Protein AF-A0A518UAQ5-F1 (afdb_monomer_lite)

Foldseek 3Di:
DDDDDDDDDDDDDDDDDDDDDDDDDDDDDDDDDDDDDDPPFPDFDDALDQPPLCPLLVDDPPPPPPDDDPDPPDDDPLNLLLLLLSLLSLLLSLLDQQDLVRLVCLLVLSSLVSNCVSLCSNPVVVVVVFPSNLSSDSDDDSCSSNVLSCQAEPDQDVLGGLQHQFLCSVVVVCSVVLLVVLQVLQVVSSYHQPDPPPCSRSRGNSNLSSVSSVLSVQLSVCVVVVHDSVVSLVSSLVSLVPRPQVCLVVSLVSCVVVVGRSNSNSSSVCSNVSSVCSNVPDPPD

Sequence (285 aa):
MHGEGRRRHRARRGDHLPRLGGVPVQGLARPAGAGGSALEGPAPGRRLQPPALPDVLRRPQPRAARRAGRGGESMNAQARSHLRCHAYGLLAALIDYPDDAFPPLVADGRAMRQCRQVLGALHPALEACVAWPDLADAGDGADALAVEYTRLFDVAGSGGPLCPLHGGGYRPDSRMQLLRELVRFYNHFGLTTEAAPARELPDHLATQLEFLHYLSRLESDCLAHDTDADDCRRARRDFLERHLAPWLPQLARRLAQHQALPFYRTLGELLARFIRLETEAPALS

Structure (mmCIF, N/CA/C/O backbone):
data_AF-A0A518UAQ5-F1
#
_entry.id   AF-A0A518UAQ5-F1
#
loop_
_atom_site.group_PDB
_atom_site.id
_atom_site.type_symbol
_atom_site.label_atom_id
_atom_site.label_alt_id
_atom_site.label_comp_id
_atom_site.label_asym_id
_atom_site.label_entity_id
_atom_site.label_seq_id
_atom_site.pdbx_PDB_ins_code
_atom_site.Cartn_x
_atom_site.Cartn_y
_atom_site.Cartn_z
_atom_site.occupancy
_atom_site.B_iso_or_equiv
_atom_site.auth_seq_id
_atom_site.auth_comp_id
_atom_site.auth_asym_id
_atom_site.auth_atom_id
_atom_site.pdbx_PDB_model_num
ATOM 1 N N . MET A 1 1 ? -26.278 63.201 29.833 1.00 36.59 1 MET A N 1
ATOM 2 C CA . MET A 1 1 ? -25.681 63.740 28.588 1.00 36.59 1 MET A CA 1
ATOM 3 C C . MET A 1 1 ? -24.519 62.829 28.209 1.00 36.59 1 MET A C 1
ATOM 5 O O . MET A 1 1 ? -23.638 62.670 29.035 1.00 36.59 1 MET A O 1
ATOM 9 N N . HIS A 1 2 ? -24.697 61.948 27.214 1.00 32.97 2 HIS A N 1
ATOM 10 C CA . HIS A 1 2 ? -24.056 62.039 25.879 1.00 32.97 2 HIS A CA 1
ATOM 11 C C . HIS A 1 2 ? -22.514 62.167 25.957 1.00 32.97 2 HIS A C 1
ATOM 13 O O . HIS A 1 2 ? -22.031 63.111 26.560 1.00 32.97 2 HIS A O 1
ATOM 19 N N . GLY A 1 3 ? -21.678 61.309 25.368 1.00 32.41 3 GLY A N 1
ATOM 20 C CA . GLY A 1 3 ? -21.915 60.266 24.377 1.00 32.41 3 GLY A CA 1
ATOM 21 C C . GLY A 1 3 ? -20.694 59.354 24.181 1.00 32.41 3 GLY A C 1
ATOM 22 O O . GLY A 1 3 ? -19.635 59.537 24.780 1.00 32.41 3 GLY A O 1
ATOM 23 N N . GLU A 1 4 ? -20.908 58.346 23.341 1.00 33.84 4 GLU A N 1
ATOM 24 C CA . GLU A 1 4 ? -19.966 57.320 22.897 1.00 33.84 4 GLU A CA 1
ATOM 25 C C . GLU A 1 4 ? -18.789 57.877 22.079 1.00 33.84 4 GLU A C 1
ATOM 27 O O . GLU A 1 4 ? -18.919 58.851 21.341 1.00 33.84 4 GLU A O 1
ATOM 32 N N . GLY A 1 5 ? -17.647 57.181 22.130 1.00 32.22 5 GLY A N 1
ATOM 33 C CA . GLY A 1 5 ? -16.446 57.538 21.371 1.00 32.22 5 GLY A CA 1
ATOM 34 C C . GLY A 1 5 ? -15.461 56.382 21.191 1.00 32.22 5 GLY A C 1
ATOM 35 O O . GLY A 1 5 ? -14.353 56.414 21.713 1.00 32.22 5 GLY A O 1
ATOM 36 N N . ARG A 1 6 ? -15.904 55.339 20.478 1.00 31.77 6 ARG A N 1
ATOM 37 C CA . ARG A 1 6 ? -15.145 54.294 19.751 1.00 31.77 6 ARG A CA 1
ATOM 38 C C . ARG A 1 6 ? -13.614 54.261 19.956 1.00 31.77 6 ARG A C 1
ATOM 40 O O . ARG A 1 6 ? -12.865 54.954 19.267 1.00 31.77 6 ARG A O 1
ATOM 47 N N . ARG A 1 7 ? -13.128 53.311 20.767 1.00 34.03 7 ARG A N 1
ATOM 48 C CA . ARG A 1 7 ? -11.728 52.853 20.716 1.00 34.03 7 ARG A CA 1
ATOM 49 C C . ARG A 1 7 ? -11.526 51.961 19.488 1.00 34.03 7 ARG A C 1
ATOM 51 O O . ARG A 1 7 ? -11.987 50.826 19.450 1.00 34.03 7 ARG A O 1
ATOM 58 N N . ARG A 1 8 ? -10.822 52.472 18.475 1.00 31.62 8 ARG A N 1
ATOM 59 C CA . ARG A 1 8 ? -10.297 51.666 17.363 1.00 31.62 8 ARG A CA 1
ATOM 60 C C . ARG A 1 8 ? -9.109 50.841 17.870 1.00 31.62 8 ARG A C 1
ATOM 62 O O . ARG A 1 8 ? -8.010 51.374 18.003 1.00 31.62 8 ARG A O 1
ATOM 69 N N . HIS A 1 9 ? -9.307 49.548 18.132 1.00 31.33 9 HIS A N 1
ATOM 70 C CA . HIS A 1 9 ? -8.192 48.619 18.318 1.00 31.33 9 HIS A CA 1
ATOM 71 C C . HIS A 1 9 ? -7.608 48.257 16.949 1.00 31.33 9 HIS A C 1
ATOM 73 O O . HIS A 1 9 ? -8.153 47.465 16.186 1.00 31.33 9 HIS A O 1
ATOM 79 N N . ARG A 1 10 ? -6.493 48.908 16.623 1.00 29.56 10 ARG A N 1
ATOM 80 C CA . ARG A 1 10 ? -5.635 48.590 15.483 1.00 29.56 10 ARG A CA 1
ATOM 81 C C . ARG A 1 10 ? -4.923 47.272 15.808 1.00 29.56 10 ARG A C 1
ATOM 83 O O . ARG A 1 10 ? -4.081 47.247 16.704 1.00 29.56 10 ARG A O 1
ATOM 90 N N . ALA A 1 11 ? -5.288 46.190 15.122 1.00 30.58 11 ALA A N 1
ATOM 91 C CA . ALA A 1 11 ? -4.592 44.910 15.208 1.00 30.58 11 ALA A CA 1
ATOM 92 C C . ALA A 1 11 ? -3.126 45.104 14.786 1.00 30.58 11 ALA A C 1
ATOM 94 O O . ALA A 1 11 ? -2.838 45.466 13.642 1.00 30.58 11 ALA A O 1
ATOM 95 N N . ARG A 1 12 ? -2.202 44.920 15.733 1.00 30.73 12 ARG A N 1
ATOM 96 C CA . ARG A 1 12 ? -0.769 44.836 15.452 1.00 30.73 12 ARG A CA 1
ATOM 97 C C . ARG A 1 12 ? -0.499 43.478 14.804 1.00 30.73 12 ARG A C 1
ATOM 99 O O . ARG A 1 12 ? -0.754 42.445 15.410 1.00 30.73 12 ARG A O 1
ATOM 106 N N . ARG A 1 13 ? -0.011 43.512 13.563 1.00 34.12 13 ARG A N 1
ATOM 107 C CA . ARG A 1 13 ? 0.764 42.430 12.948 1.00 34.12 13 ARG A CA 1
ATOM 108 C C . ARG A 1 13 ? 2.177 42.440 13.549 1.00 34.12 13 ARG A C 1
ATOM 110 O O . ARG A 1 13 ? 2.703 43.520 13.810 1.00 34.12 13 ARG A O 1
ATOM 117 N N . GLY A 1 14 ? 2.744 41.249 13.716 1.00 26.58 14 GLY A N 1
ATOM 118 C CA . GLY A 1 14 ? 4.054 40.951 14.307 1.00 26.58 14 GLY A CA 1
ATOM 119 C C . GLY A 1 14 ? 3.859 39.927 15.433 1.00 26.58 14 GLY A C 1
ATOM 120 O O . GLY A 1 14 ? 2.986 40.122 16.267 1.00 26.58 14 GLY A O 1
ATOM 121 N N . ASP A 1 15 ? 4.555 38.803 15.523 1.00 26.53 15 ASP A N 1
ATOM 122 C CA . ASP A 1 15 ? 5.709 38.324 14.776 1.00 26.53 15 ASP A CA 1
ATOM 123 C C . ASP A 1 15 ? 5.942 36.836 15.119 1.00 26.53 15 ASP A C 1
ATOM 125 O O . ASP A 1 15 ? 5.520 36.360 16.169 1.00 26.53 15 ASP A O 1
ATOM 129 N N . HIS A 1 16 ? 6.663 36.154 14.227 1.00 27.30 16 HIS A N 1
ATOM 130 C CA . HIS A 1 16 ? 7.532 34.992 14.476 1.00 27.30 16 HIS A CA 1
ATOM 131 C C . HIS A 1 16 ? 6.952 33.689 15.064 1.00 27.30 16 HIS A C 1
ATOM 133 O O . HIS A 1 16 ? 6.999 33.436 16.264 1.00 27.30 16 HIS A O 1
ATOM 139 N N . LEU A 1 17 ? 6.619 32.754 14.163 1.00 25.72 17 LEU A N 1
ATOM 140 C CA . LEU A 1 17 ? 6.855 31.324 14.404 1.00 25.72 17 LEU A CA 1
ATOM 141 C C . LEU A 1 17 ? 8.226 30.932 13.814 1.00 25.72 17 LEU A C 1
ATOM 143 O O . LEU A 1 17 ? 8.581 31.411 12.730 1.00 25.72 17 LEU A O 1
ATOM 147 N N . PRO A 1 18 ? 9.022 30.111 14.519 1.00 26.14 18 PRO A N 1
ATOM 148 C CA . PRO A 1 18 ? 10.426 29.896 14.201 1.00 26.14 18 PRO A CA 1
ATOM 149 C C . PRO A 1 18 ? 10.607 29.044 12.939 1.00 26.14 18 PRO A C 1
ATOM 151 O O . PRO A 1 18 ? 10.118 27.920 12.842 1.00 26.14 18 PRO A O 1
ATOM 154 N N . ARG A 1 19 ? 11.376 29.579 11.983 1.00 28.28 19 ARG A N 1
ATOM 155 C CA . ARG A 1 19 ? 12.037 28.799 10.933 1.00 28.28 19 ARG A CA 1
ATOM 156 C C . ARG A 1 19 ? 13.239 28.092 11.561 1.00 28.28 19 ARG A C 1
ATOM 158 O O . ARG A 1 19 ? 14.198 28.750 11.947 1.00 28.28 19 ARG A O 1
ATOM 165 N N . LEU A 1 20 ? 13.187 26.769 11.640 1.00 25.31 20 LEU A N 1
ATOM 166 C CA . LEU A 1 20 ? 14.308 25.894 11.989 1.00 25.31 20 LEU A CA 1
ATOM 167 C C . LEU A 1 20 ? 14.327 24.785 10.929 1.00 25.31 20 LEU A C 1
ATOM 169 O O . LEU A 1 20 ? 13.301 24.157 10.710 1.00 25.31 20 LEU A O 1
ATOM 173 N N . GLY A 1 21 ? 15.392 24.495 10.196 1.00 24.70 21 GLY A N 1
ATOM 174 C CA . GLY A 1 21 ? 16.725 25.067 10.109 1.00 24.70 21 GLY A CA 1
ATOM 175 C C . GLY A 1 21 ? 17.381 24.431 8.881 1.00 24.70 21 GLY A C 1
ATOM 176 O O . GLY A 1 21 ? 17.250 23.230 8.659 1.00 24.70 21 GLY A O 1
ATOM 177 N N . GLY A 1 22 ? 18.025 25.248 8.050 1.00 23.11 22 GLY A N 1
ATOM 178 C CA . GLY A 1 22 ? 18.882 24.762 6.978 1.00 23.11 22 GLY A CA 1
ATOM 179 C C . GLY A 1 22 ? 20.218 24.309 7.556 1.00 23.11 22 GLY A C 1
ATOM 180 O O . GLY A 1 22 ? 20.816 25.020 8.361 1.00 23.11 22 GLY A O 1
ATOM 181 N N . VAL A 1 23 ? 20.693 23.149 7.116 1.00 25.84 23 VAL A N 1
ATOM 182 C CA . VAL A 1 23 ? 22.095 22.750 7.245 1.00 25.84 23 VAL A CA 1
ATOM 183 C C . VAL A 1 23 ? 22.590 22.448 5.831 1.00 25.84 23 VAL A C 1
ATOM 185 O O . VAL A 1 23 ? 22.019 21.571 5.182 1.00 25.84 23 VAL A O 1
ATOM 188 N N . PRO A 1 24 ? 23.604 23.156 5.305 1.00 24.52 24 PRO A N 1
ATOM 189 C CA . PRO A 1 24 ? 24.218 22.771 4.047 1.00 24.52 24 PRO A CA 1
ATOM 190 C C . PRO A 1 24 ? 25.155 21.588 4.306 1.00 24.52 24 PRO A C 1
ATOM 192 O O . PRO A 1 24 ? 26.075 21.693 5.115 1.00 24.52 24 PRO A O 1
ATOM 195 N N . VAL A 1 25 ? 24.961 20.472 3.603 1.00 26.95 25 VAL A N 1
ATOM 196 C CA . VAL A 1 25 ? 25.995 19.434 3.511 1.00 26.95 25 VAL A CA 1
ATOM 197 C C . VAL A 1 25 ? 26.733 19.640 2.195 1.00 26.95 25 VAL A C 1
ATOM 199 O O . VAL A 1 25 ? 26.268 19.260 1.124 1.00 26.95 25 VAL A O 1
ATOM 202 N N . GLN A 1 26 ? 27.888 20.296 2.284 1.00 24.86 26 GLN A N 1
ATOM 203 C CA . GLN A 1 26 ? 28.900 20.273 1.236 1.00 24.86 26 GLN A CA 1
ATOM 204 C C . GLN A 1 26 ? 29.579 18.900 1.207 1.00 24.86 26 GLN A C 1
ATOM 206 O O . GLN A 1 26 ? 30.001 18.389 2.240 1.00 24.86 26 GLN A O 1
ATOM 211 N N . GLY A 1 27 ? 29.765 18.375 -0.005 1.00 28.72 27 GLY A N 1
ATOM 212 C CA . GLY A 1 27 ? 30.887 17.499 -0.335 1.00 28.72 27 GLY A CA 1
ATOM 213 C C . GLY A 1 27 ? 30.687 16.008 -0.084 1.00 28.72 27 GLY A C 1
ATOM 214 O O . GLY A 1 27 ? 31.191 15.475 0.895 1.00 28.72 27 GLY A O 1
ATOM 215 N N . LEU A 1 28 ? 30.109 15.303 -1.059 1.00 26.38 28 LEU A N 1
ATOM 216 C CA . LEU A 1 28 ? 30.499 13.922 -1.347 1.00 26.38 28 LEU A CA 1
ATOM 217 C C . LEU A 1 28 ? 30.676 13.766 -2.859 1.00 26.38 28 LEU A C 1
ATOM 219 O O . LEU A 1 28 ? 29.738 13.904 -3.643 1.00 26.38 28 LEU A O 1
ATOM 223 N N . ALA A 1 29 ? 31.929 13.548 -3.248 1.00 25.03 29 ALA A N 1
ATOM 224 C CA . ALA A 1 29 ? 32.358 13.300 -4.611 1.00 25.03 29 ALA A CA 1
ATOM 225 C C . ALA A 1 29 ? 31.589 12.122 -5.235 1.00 25.03 29 ALA A C 1
ATOM 227 O O . ALA A 1 29 ? 31.358 11.097 -4.591 1.00 25.03 29 ALA A O 1
ATOM 228 N N . ARG A 1 30 ? 31.224 12.265 -6.516 1.00 27.05 30 ARG A N 1
ATOM 229 C CA . ARG A 1 30 ? 30.688 11.174 -7.341 1.00 27.05 30 ARG A CA 1
ATOM 230 C C . ARG A 1 30 ? 31.729 10.049 -7.417 1.00 27.05 30 ARG A C 1
ATOM 232 O O . ARG A 1 30 ? 32.860 10.342 -7.804 1.00 27.05 30 ARG A O 1
ATOM 239 N N . PRO A 1 31 ? 31.386 8.778 -7.148 1.00 29.81 31 PRO A N 1
ATOM 240 C CA . PRO A 1 31 ? 32.238 7.693 -7.588 1.00 29.81 31 PRO A CA 1
ATOM 241 C C . PRO A 1 31 ? 32.107 7.558 -9.107 1.00 29.81 31 PRO A C 1
ATOM 243 O O . PRO A 1 31 ? 31.008 7.540 -9.667 1.00 29.81 31 PRO A O 1
ATOM 246 N N . ALA A 1 32 ? 33.259 7.523 -9.766 1.00 28.75 32 ALA A N 1
ATOM 247 C CA . ALA A 1 32 ? 33.399 7.193 -11.171 1.00 28.75 32 ALA A CA 1
ATOM 248 C C . ALA A 1 32 ? 33.265 5.675 -11.366 1.00 28.75 32 ALA A C 1
ATOM 250 O O . ALA A 1 32 ? 33.837 4.903 -10.601 1.00 28.75 32 ALA A O 1
ATOM 251 N N . GLY A 1 33 ? 32.570 5.273 -12.433 1.00 28.36 33 GLY A N 1
ATOM 252 C CA . GLY A 1 33 ? 32.692 3.937 -13.016 1.00 28.36 33 GLY A CA 1
ATOM 253 C C . GLY A 1 33 ? 31.573 2.952 -12.677 1.00 28.36 33 GLY A C 1
ATOM 254 O O . GLY A 1 33 ? 31.654 2.227 -11.696 1.00 28.36 33 GLY A O 1
ATOM 255 N N . ALA A 1 34 ? 30.585 2.867 -13.568 1.00 29.59 34 ALA A N 1
ATOM 256 C CA . ALA A 1 34 ? 29.978 1.611 -14.011 1.00 29.59 34 ALA A CA 1
ATOM 257 C C . ALA A 1 34 ? 29.211 1.905 -15.308 1.00 29.59 34 ALA A C 1
ATOM 259 O O . ALA A 1 34 ? 28.228 2.642 -15.301 1.00 29.59 34 ALA A O 1
ATOM 260 N N . GLY A 1 35 ? 29.725 1.403 -16.431 1.00 32.81 35 GLY A N 1
ATOM 261 C CA . GLY A 1 35 ? 29.054 1.472 -17.724 1.00 32.81 35 GLY A CA 1
ATOM 262 C C . GLY A 1 35 ? 27.832 0.558 -17.738 1.00 32.81 35 GLY A C 1
ATOM 263 O O . GLY A 1 35 ? 27.921 -0.606 -17.357 1.00 32.81 35 GLY A O 1
ATOM 264 N N . GLY A 1 36 ? 26.705 1.103 -18.177 1.00 27.02 36 GLY A N 1
ATOM 265 C CA . GLY A 1 36 ? 25.443 0.404 -18.376 1.00 27.02 36 GLY A CA 1
ATOM 266 C C . GLY A 1 36 ? 24.497 1.334 -19.127 1.00 27.02 36 GLY A C 1
ATOM 267 O O . GLY A 1 36 ? 24.385 2.502 -18.764 1.00 27.02 36 GLY A O 1
ATOM 268 N N . SER A 1 37 ? 23.929 0.832 -20.223 1.00 31.81 37 SER A N 1
ATOM 269 C CA . SER A 1 37 ? 23.120 1.550 -21.214 1.00 31.81 37 SER A CA 1
ATOM 270 C C . SER A 1 37 ? 22.121 2.521 -20.580 1.00 31.81 37 SER A C 1
ATOM 272 O O . SER A 1 37 ? 21.325 2.137 -19.726 1.00 31.81 37 SER A O 1
ATOM 274 N N . ALA A 1 38 ? 22.184 3.785 -20.997 1.00 29.20 38 ALA A N 1
ATOM 275 C CA . ALA A 1 38 ? 21.335 4.849 -20.493 1.00 29.20 38 ALA A CA 1
ATOM 276 C C . ALA A 1 38 ? 19.889 4.632 -20.953 1.00 29.20 38 ALA A C 1
ATOM 278 O O . ALA A 1 38 ? 19.519 4.979 -22.072 1.00 29.20 38 ALA A O 1
ATOM 279 N N . LEU A 1 39 ? 19.058 4.098 -20.060 1.00 33.91 39 LEU A N 1
ATOM 280 C CA . LEU A 1 39 ? 17.658 4.495 -20.024 1.00 33.91 39 LEU A CA 1
ATOM 281 C C . LEU A 1 39 ? 17.671 6.019 -19.840 1.00 33.91 39 LEU A C 1
ATOM 283 O O . LEU A 1 39 ? 18.122 6.504 -18.798 1.00 33.91 39 LEU A O 1
ATOM 287 N N . GLU A 1 40 ? 17.261 6.785 -20.855 1.00 31.55 40 GLU A N 1
ATOM 288 C CA . GLU A 1 40 ? 16.969 8.212 -20.690 1.00 31.55 40 GLU A CA 1
ATOM 289 C C . GLU A 1 40 ? 15.800 8.333 -19.706 1.00 31.55 40 GLU A C 1
ATOM 291 O O . GLU A 1 40 ? 14.623 8.325 -20.063 1.00 31.55 40 GLU A O 1
ATOM 296 N N . GLY A 1 41 ? 16.143 8.364 -18.420 1.00 33.53 41 GLY A N 1
ATOM 297 C CA . GLY A 1 41 ? 15.221 8.685 -17.350 1.00 33.53 41 GLY A CA 1
ATOM 298 C C . GLY A 1 41 ? 14.754 10.140 -17.465 1.00 33.53 41 GLY A C 1
ATOM 299 O O . GLY A 1 41 ? 15.424 10.972 -18.086 1.00 33.53 41 GLY A O 1
ATOM 300 N N . PRO A 1 42 ? 13.605 10.480 -16.859 1.00 36.56 42 PRO A N 1
ATOM 301 C CA . PRO A 1 42 ? 13.110 11.850 -16.842 1.00 36.56 42 PRO A CA 1
ATOM 302 C C . PRO A 1 42 ? 14.140 12.809 -16.224 1.00 36.56 42 PRO A C 1
ATOM 304 O O . PRO A 1 42 ? 14.971 12.409 -15.409 1.00 36.56 42 PRO A O 1
ATOM 307 N N . ALA A 1 43 ? 14.062 14.090 -16.604 1.00 35.34 43 ALA A N 1
ATOM 308 C CA . ALA A 1 43 ? 14.976 15.136 -16.146 1.00 35.34 43 ALA A CA 1
ATOM 309 C C . ALA A 1 43 ? 15.216 15.088 -14.616 1.00 35.34 43 ALA A C 1
ATOM 311 O O . ALA A 1 43 ? 14.256 14.922 -13.853 1.00 35.34 43 ALA A O 1
ATOM 312 N N . PRO A 1 44 ? 16.471 15.248 -14.153 1.00 34.66 44 PRO A N 1
ATOM 313 C CA . PRO A 1 44 ? 16.820 15.123 -12.741 1.00 34.66 44 PRO A CA 1
ATOM 314 C C . PRO A 1 44 ? 16.046 16.130 -11.876 1.00 34.66 44 PRO A C 1
ATOM 316 O O . PRO A 1 44 ? 15.979 17.314 -12.204 1.00 34.66 44 PRO A O 1
ATOM 319 N N . GLY A 1 45 ? 15.489 15.661 -10.750 1.00 41.69 45 GLY A N 1
ATOM 320 C CA . GLY A 1 45 ? 14.854 16.517 -9.735 1.00 41.69 45 GLY A CA 1
ATOM 321 C C . GLY A 1 45 ? 13.321 16.497 -9.688 1.00 41.69 45 GLY A C 1
ATOM 322 O O . GLY A 1 45 ? 12.716 17.396 -9.098 1.00 41.69 45 GLY A O 1
ATOM 323 N N . ARG A 1 46 ? 12.662 15.497 -10.283 1.00 46.00 46 ARG A N 1
ATOM 324 C CA . ARG A 1 46 ? 11.202 15.363 -10.184 1.00 46.00 46 ARG A CA 1
ATOM 325 C C . ARG A 1 46 ? 10.810 14.836 -8.797 1.00 46.00 46 ARG A C 1
ATOM 327 O O . ARG A 1 46 ? 11.186 13.728 -8.424 1.00 46.00 46 ARG A O 1
ATOM 334 N N . ARG A 1 47 ? 10.031 15.621 -8.041 1.00 49.41 47 ARG A N 1
ATOM 335 C CA . ARG A 1 47 ? 9.378 15.134 -6.812 1.00 49.41 47 ARG A CA 1
ATOM 336 C C . ARG A 1 47 ? 8.348 14.071 -7.177 1.00 49.41 47 ARG A C 1
ATOM 338 O O . ARG A 1 47 ? 7.632 14.237 -8.169 1.00 49.41 47 ARG A O 1
ATOM 345 N N . LEU A 1 48 ? 8.227 13.040 -6.344 1.00 48.75 48 LEU A N 1
ATOM 346 C CA . LEU A 1 48 ? 6.991 12.268 -6.272 1.00 48.75 48 LEU A CA 1
ATOM 347 C C . LEU A 1 48 ? 5.898 13.257 -5.854 1.00 48.75 48 LEU A C 1
ATOM 349 O O . LEU A 1 48 ? 5.907 13.768 -4.739 1.00 48.75 48 LEU A O 1
ATOM 353 N N . GLN A 1 49 ? 5.046 13.641 -6.800 1.00 39.34 49 GLN A N 1
ATOM 354 C CA . GLN A 1 49 ? 3.802 14.319 -6.474 1.00 39.34 49 GLN A CA 1
ATOM 355 C C . GLN A 1 49 ? 2.711 13.257 -6.532 1.00 39.34 49 GLN A C 1
ATOM 357 O O . GLN A 1 49 ? 2.555 12.646 -7.599 1.00 39.34 49 GLN A O 1
ATOM 362 N N . PRO A 1 50 ? 1.973 13.028 -5.434 1.00 39.97 50 PRO A N 1
ATOM 363 C CA . PRO A 1 50 ? 0.817 12.157 -5.482 1.00 39.97 50 PRO A CA 1
ATOM 364 C C . PRO A 1 50 ? -0.130 12.658 -6.576 1.00 39.97 50 PRO A C 1
ATOM 366 O O . PRO A 1 50 ? -0.307 13.875 -6.735 1.00 39.97 50 PRO A O 1
ATOM 369 N N . PRO A 1 51 ? -0.777 11.769 -7.343 1.00 38.38 51 PRO A N 1
ATOM 370 C CA . PRO A 1 51 ? -2.004 12.185 -7.987 1.00 38.38 51 PRO A CA 1
ATOM 371 C C . PRO A 1 51 ? -2.979 12.549 -6.861 1.00 38.38 51 PRO A C 1
ATOM 373 O O . PRO A 1 51 ? -3.185 11.754 -5.947 1.00 38.38 51 PRO A O 1
ATOM 376 N N . ALA A 1 52 ? -3.547 13.755 -6.890 1.00 40.59 52 ALA A N 1
ATOM 377 C CA . ALA A 1 52 ? -4.491 14.163 -5.858 1.00 40.59 52 ALA A CA 1
ATOM 378 C C . ALA A 1 52 ? -5.605 13.101 -5.730 1.00 40.59 52 ALA A C 1
ATOM 380 O O . ALA A 1 52 ? -6.082 12.605 -6.758 1.00 40.59 52 ALA A O 1
ATOM 381 N N . LEU A 1 53 ? -6.026 12.792 -4.491 1.00 41.03 53 LEU A N 1
ATOM 382 C CA . LEU A 1 53 ? -7.150 11.903 -4.132 1.00 41.03 53 LEU A CA 1
ATOM 383 C C . LEU A 1 53 ? -8.329 11.932 -5.133 1.00 41.03 53 LEU A C 1
ATOM 385 O O . LEU A 1 53 ? -8.873 10.867 -5.446 1.00 41.03 53 LEU A O 1
ATOM 389 N N . PRO A 1 54 ? -8.709 13.088 -5.728 1.00 50.28 54 PRO A N 1
ATOM 390 C CA . PRO A 1 54 ? -9.778 13.115 -6.703 1.00 50.28 54 PRO A CA 1
ATOM 391 C C . PRO A 1 54 ? -9.417 12.507 -8.064 1.00 50.28 54 PRO A C 1
ATOM 393 O O . PRO A 1 54 ? -10.280 11.883 -8.657 1.00 50.28 54 PRO A O 1
ATOM 396 N N . ASP A 1 55 ? -8.205 12.626 -8.602 1.00 45.12 55 ASP A N 1
ATOM 397 C CA . ASP A 1 55 ? -7.951 12.261 -10.006 1.00 45.12 55 ASP A CA 1
ATOM 398 C C . ASP A 1 55 ? -7.884 10.749 -10.249 1.00 45.12 55 ASP A C 1
ATOM 400 O O . ASP A 1 55 ? -8.380 10.270 -11.270 1.00 45.12 55 ASP A O 1
ATOM 404 N N . VAL A 1 56 ? -7.317 9.969 -9.324 1.00 52.62 56 VAL A N 1
ATOM 405 C CA . VAL A 1 56 ? -7.273 8.498 -9.456 1.00 52.62 56 VAL A CA 1
ATOM 406 C C . VAL A 1 56 ? -8.670 7.898 -9.322 1.00 52.62 56 VAL A C 1
ATOM 408 O O . VAL A 1 56 ? -9.018 6.998 -10.086 1.00 52.62 56 VAL A O 1
ATOM 411 N N . LEU A 1 57 ? -9.480 8.436 -8.405 1.00 49.38 57 LEU A N 1
ATOM 412 C CA . LEU A 1 57 ? -10.835 7.959 -8.130 1.00 49.38 57 LEU A CA 1
ATOM 413 C C . LEU A 1 57 ? -11.882 8.539 -9.109 1.00 49.38 57 LEU A C 1
ATOM 415 O O . LEU A 1 57 ? -12.896 7.885 -9.360 1.00 49.38 57 LEU A O 1
ATOM 419 N N . ARG A 1 58 ? -11.645 9.724 -9.706 1.00 47.47 58 ARG A N 1
ATOM 420 C CA . ARG A 1 58 ? -12.521 10.372 -10.714 1.00 47.47 58 ARG A CA 1
ATOM 421 C C . ARG A 1 58 ? -12.276 9.903 -12.143 1.00 47.47 58 ARG A C 1
ATOM 423 O O . ARG A 1 58 ? -13.170 10.084 -12.972 1.00 47.47 58 ARG A O 1
ATOM 430 N N . ARG A 1 59 ? -11.093 9.366 -12.470 1.00 45.59 59 ARG A N 1
ATOM 431 C CA . ARG A 1 59 ? -10.786 8.954 -13.848 1.00 45.59 59 ARG A CA 1
ATOM 432 C C . ARG A 1 59 ? -11.856 7.981 -14.356 1.00 45.59 59 ARG A C 1
ATOM 434 O O . ARG A 1 59 ? -12.150 6.994 -13.675 1.00 45.59 59 ARG A O 1
ATOM 441 N N . PRO A 1 60 ? -12.447 8.238 -15.541 1.00 38.03 60 PRO A N 1
ATOM 442 C CA . PRO A 1 60 ? -13.362 7.288 -16.140 1.00 38.03 60 PRO A CA 1
ATOM 443 C C . PRO A 1 60 ? -12.621 5.967 -16.323 1.00 38.03 60 PRO A C 1
ATOM 445 O O . PRO A 1 60 ? -11.460 5.945 -16.739 1.00 38.03 60 PRO A O 1
ATOM 448 N N . GLN A 1 61 ? -13.307 4.883 -15.966 1.00 42.28 61 GLN A N 1
ATOM 449 C CA . GLN A 1 61 ? -12.818 3.517 -16.095 1.00 42.28 61 GLN A CA 1
ATOM 450 C C . GLN A 1 61 ? -12.141 3.340 -17.462 1.00 42.28 61 GLN A C 1
ATOM 452 O O . GLN A 1 61 ? -12.710 3.803 -18.461 1.00 42.28 61 GLN A O 1
ATOM 457 N N . PRO A 1 62 ? -10.986 2.654 -17.565 1.00 35.62 62 PRO A N 1
ATOM 458 C CA . PRO A 1 62 ? -10.573 2.152 -18.862 1.00 35.62 62 PRO A CA 1
ATOM 459 C C . PRO A 1 62 ? -11.747 1.325 -19.378 1.00 35.62 62 PRO A C 1
ATOM 461 O O . PRO A 1 62 ? -12.159 0.349 -18.744 1.00 35.62 62 PRO A O 1
ATOM 464 N N . ARG A 1 63 ? -12.366 1.774 -20.479 1.00 34.59 63 ARG A N 1
ATOM 465 C CA . ARG A 1 63 ? -13.399 0.988 -21.146 1.00 34.59 63 ARG A CA 1
ATOM 466 C C . ARG A 1 63 ? -12.733 -0.341 -21.440 1.00 34.59 63 ARG A C 1
ATOM 468 O O . ARG A 1 63 ? -11.811 -0.370 -22.253 1.00 34.59 63 ARG A O 1
ATOM 475 N N . ALA A 1 64 ? -13.180 -1.404 -20.766 1.00 38.16 64 ALA A N 1
ATOM 476 C CA . ALA A 1 64 ? -12.862 -2.761 -21.171 1.00 38.16 64 ALA A CA 1
ATOM 477 C C . ALA A 1 64 ? -13.046 -2.776 -22.683 1.00 38.16 64 ALA A C 1
ATOM 479 O O . ALA A 1 64 ? -14.128 -2.412 -23.160 1.00 38.16 64 ALA A O 1
ATOM 480 N N . ALA A 1 65 ? -11.964 -3.034 -23.414 1.00 35.50 65 ALA A N 1
ATOM 481 C CA . ALA A 1 65 ? -11.956 -3.018 -24.860 1.00 35.50 65 ALA A CA 1
ATOM 482 C C . ALA A 1 65 ? -12.997 -4.040 -25.332 1.00 35.50 65 ALA A C 1
ATOM 484 O O . ALA A 1 65 ? -12.729 -5.229 -25.467 1.00 35.50 65 ALA A O 1
ATOM 485 N N . ARG A 1 66 ? -14.244 -3.595 -25.519 1.00 38.00 66 ARG A N 1
ATOM 486 C CA . ARG A 1 66 ? -15.303 -4.400 -26.114 1.00 38.00 66 ARG A CA 1
ATOM 487 C C . ARG A 1 66 ? -15.016 -4.427 -27.602 1.00 38.00 66 ARG A C 1
ATOM 489 O O . ARG A 1 66 ? -15.577 -3.637 -28.354 1.00 38.00 66 ARG A O 1
ATOM 496 N N . ARG A 1 67 ? -14.159 -5.365 -27.999 1.00 36.06 67 ARG A N 1
ATOM 497 C CA . ARG A 1 67 ? -14.263 -6.094 -29.264 1.00 36.06 67 ARG A CA 1
ATOM 498 C C . ARG A 1 67 ? -13.542 -7.441 -29.167 1.00 36.06 67 ARG A C 1
ATOM 500 O O . ARG A 1 67 ? -12.339 -7.539 -29.324 1.00 36.06 67 ARG A O 1
ATOM 507 N N . ALA A 1 68 ? -14.369 -8.437 -28.858 1.00 35.41 68 ALA A N 1
ATOM 508 C CA . ALA A 1 68 ? -14.346 -9.834 -29.281 1.00 35.41 68 ALA A CA 1
ATOM 509 C C . ALA A 1 68 ? -13.041 -10.415 -29.863 1.00 35.41 68 ALA A C 1
ATOM 511 O O . ALA A 1 68 ? -12.751 -10.245 -31.043 1.00 35.41 68 ALA A O 1
ATOM 512 N N . GLY A 1 69 ? -12.419 -11.284 -29.066 1.00 29.02 69 GLY A N 1
ATOM 513 C CA . GLY A 1 69 ? -11.770 -12.513 -29.509 1.00 29.02 69 GLY A CA 1
ATOM 514 C C . GLY A 1 69 ? -12.241 -13.649 -28.597 1.00 29.02 69 GLY A C 1
ATOM 515 O O . GLY A 1 69 ? -12.160 -13.544 -27.378 1.00 29.02 69 GLY A O 1
ATOM 516 N N . ARG A 1 70 ? -12.829 -14.707 -29.163 1.00 40.44 70 ARG A N 1
ATOM 517 C CA . ARG A 1 70 ? -13.093 -15.964 -28.448 1.00 40.44 70 ARG A CA 1
ATOM 518 C C . ARG A 1 70 ? -11.742 -16.613 -28.137 1.00 40.44 70 ARG A C 1
ATOM 520 O O . ARG A 1 70 ? -11.074 -17.064 -29.057 1.00 40.44 70 ARG A O 1
ATOM 527 N N . GLY A 1 71 ? -11.390 -16.696 -26.862 1.00 31.20 71 GLY A N 1
ATOM 528 C CA . GLY A 1 71 ? -10.194 -17.377 -26.369 1.00 31.20 71 GLY A CA 1
ATOM 529 C C . GLY A 1 71 ? -9.777 -16.747 -25.048 1.00 31.20 71 GLY A C 1
ATOM 530 O O . GLY A 1 71 ? -9.854 -15.533 -24.907 1.00 31.20 71 GLY A O 1
ATOM 531 N N . GLY A 1 72 ? -9.403 -17.550 -24.053 1.00 37.16 72 GLY A N 1
ATOM 532 C CA . GLY A 1 72 ? -8.818 -17.044 -22.813 1.00 37.16 72 GLY A CA 1
ATOM 533 C C . GLY A 1 72 ? -7.450 -16.426 -23.090 1.00 37.16 72 GLY A C 1
ATOM 534 O O . GLY A 1 72 ? -6.432 -17.074 -22.876 1.00 37.16 72 GLY A O 1
ATOM 535 N N . GLU A 1 73 ? -7.418 -15.204 -23.616 1.00 44.06 73 GLU A N 1
ATOM 536 C CA . GLU A 1 73 ? -6.182 -14.449 -23.779 1.00 44.06 73 GLU A CA 1
ATOM 537 C C . GLU A 1 73 ? -5.711 -14.016 -22.392 1.00 44.06 73 GLU A C 1
ATOM 539 O O . GLU A 1 73 ? -6.301 -13.154 -21.738 1.00 44.06 73 GLU A O 1
ATOM 544 N N . SER A 1 74 ? -4.651 -14.672 -21.922 1.00 65.12 74 SER A N 1
ATOM 545 C CA . SER A 1 74 ? -3.877 -14.209 -20.778 1.00 65.12 74 SER A CA 1
ATOM 546 C C . SER A 1 74 ? -3.534 -12.733 -20.983 1.00 65.12 74 SER A C 1
ATOM 548 O O . SER A 1 74 ? -3.012 -12.354 -22.031 1.00 65.12 74 SER A O 1
ATOM 550 N N . MET A 1 75 ? -3.822 -11.901 -19.982 1.00 80.50 75 MET A N 1
ATOM 551 C CA . MET A 1 75 ? -3.480 -10.479 -19.976 1.00 80.50 75 MET A CA 1
ATOM 552 C C . MET A 1 75 ? -2.011 -10.278 -20.381 1.00 80.50 75 MET A C 1
ATOM 554 O O . MET A 1 75 ? -1.116 -10.846 -19.749 1.00 80.50 75 MET A O 1
ATOM 558 N N . ASN A 1 76 ? -1.761 -9.480 -21.426 1.00 89.25 76 ASN A N 1
ATOM 559 C CA . ASN A 1 76 ? -0.400 -9.229 -21.901 1.00 89.25 76 ASN A CA 1
ATOM 560 C C . ASN A 1 76 ? 0.427 -8.442 -20.859 1.00 89.25 76 ASN A C 1
ATOM 562 O O . ASN A 1 76 ? -0.117 -7.813 -19.944 1.00 89.25 76 ASN A O 1
ATOM 566 N N . ALA A 1 77 ? 1.756 -8.484 -20.988 1.00 89.50 77 ALA A N 1
ATOM 567 C CA . ALA A 1 77 ? 2.660 -7.896 -19.999 1.00 89.50 77 ALA A CA 1
ATOM 568 C C . ALA A 1 77 ? 2.424 -6.388 -19.801 1.00 89.50 77 ALA A C 1
ATOM 570 O O . ALA A 1 77 ? 2.382 -5.925 -18.664 1.00 89.50 77 ALA A O 1
ATOM 571 N N . GLN A 1 78 ? 2.196 -5.637 -20.884 1.00 91.44 78 GLN A N 1
ATOM 572 C CA . GLN A 1 78 ? 1.950 -4.195 -20.825 1.00 91.44 78 GLN A CA 1
ATOM 573 C C . GLN A 1 78 ? 0.666 -3.867 -20.048 1.00 91.44 78 GLN A C 1
ATOM 575 O O . GLN A 1 78 ? 0.689 -3.055 -19.124 1.00 91.44 78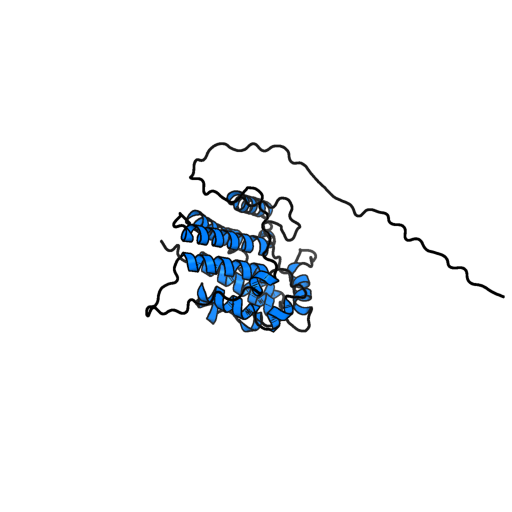 GLN A O 1
ATOM 580 N N . ALA A 1 79 ? -0.449 -4.529 -20.372 1.00 91.94 79 ALA A N 1
ATOM 581 C CA . ALA A 1 79 ? -1.729 -4.349 -19.691 1.00 91.94 79 ALA A CA 1
ATOM 582 C C . ALA A 1 79 ? -1.626 -4.705 -18.203 1.00 91.94 79 ALA A C 1
ATOM 584 O O . ALA A 1 79 ? -2.185 -4.006 -17.355 1.00 91.94 79 ALA A O 1
ATOM 585 N N . ARG A 1 80 ? -0.854 -5.745 -17.870 1.00 94.25 80 ARG A N 1
ATOM 586 C CA . ARG A 1 80 ? -0.591 -6.135 -16.483 1.00 94.25 80 ARG A CA 1
ATOM 587 C C . ARG A 1 80 ? 0.195 -5.070 -15.722 1.00 94.25 80 ARG A C 1
ATOM 589 O O . ARG A 1 80 ? -0.161 -4.749 -14.589 1.00 94.25 80 ARG A O 1
ATOM 596 N N . SER A 1 81 ? 1.223 -4.489 -16.333 1.00 92.69 81 SER A N 1
ATOM 597 C CA . SER A 1 81 ? 2.028 -3.417 -15.729 1.00 92.69 81 SER A CA 1
ATOM 598 C C . SER A 1 81 ? 1.236 -2.116 -15.588 1.00 92.69 81 SER A C 1
ATOM 600 O O . SER A 1 81 ? 1.312 -1.450 -14.554 1.00 92.69 81 SER A O 1
ATOM 602 N N . HIS A 1 82 ? 0.360 -1.814 -16.547 1.00 93.19 82 HIS A N 1
ATOM 603 C CA . HIS A 1 82 ? -0.596 -0.715 -16.432 1.00 93.19 82 HIS A CA 1
ATOM 604 C C . HIS A 1 82 ? -1.589 -0.920 -15.274 1.00 93.19 82 HIS A C 1
ATOM 606 O O . HIS A 1 82 ? -1.829 -0.005 -14.484 1.00 93.19 82 HIS A O 1
ATOM 612 N N . LEU A 1 83 ? -2.136 -2.129 -15.119 1.00 95.19 83 LEU A N 1
ATOM 613 C CA . LEU A 1 83 ? -3.035 -2.443 -14.007 1.00 95.19 83 LEU A CA 1
ATOM 614 C C . LEU A 1 83 ? -2.327 -2.384 -12.652 1.00 95.19 83 LEU A C 1
ATOM 616 O O . LEU A 1 83 ? -2.908 -1.870 -11.700 1.00 95.19 83 LEU A O 1
ATOM 620 N N . ARG A 1 84 ? -1.067 -2.822 -12.558 1.00 96.50 84 ARG A N 1
ATOM 621 C CA . ARG A 1 84 ? -0.240 -2.646 -11.349 1.00 96.50 84 ARG A CA 1
ATOM 622 C C . ARG A 1 84 ? -0.026 -1.192 -10.990 1.00 96.50 84 ARG A C 1
ATOM 624 O O . ARG A 1 84 ? -0.210 -0.818 -9.838 1.00 96.50 84 ARG A O 1
ATOM 631 N N . CYS A 1 85 ? 0.320 -0.375 -11.982 1.00 95.25 85 CYS A N 1
ATOM 632 C CA . CYS A 1 85 ? 0.441 1.067 -11.821 1.00 95.25 85 CYS A CA 1
ATOM 633 C C . CYS A 1 85 ? -0.834 1.634 -11.183 1.00 95.25 85 CYS A C 1
ATOM 635 O O . CYS A 1 85 ? -0.770 2.331 -10.169 1.00 95.25 85 CYS A O 1
ATOM 637 N N . HIS A 1 86 ? -2.002 1.260 -11.700 1.00 95.06 86 HIS A N 1
ATOM 638 C CA . HIS A 1 86 ? -3.265 1.704 -11.127 1.00 95.06 86 HIS A CA 1
ATOM 639 C C . HIS A 1 86 ? -3.541 1.119 -9.727 1.00 95.06 86 HIS A C 1
ATOM 641 O O . HIS A 1 86 ? -3.979 1.856 -8.848 1.00 95.06 86 HIS A O 1
ATOM 647 N N . ALA A 1 87 ? -3.223 -0.156 -9.479 1.00 97.31 87 ALA A N 1
ATOM 648 C CA . ALA A 1 87 ? -3.402 -0.805 -8.179 1.00 97.31 87 ALA A CA 1
ATOM 649 C C . ALA A 1 87 ? -2.590 -0.121 -7.069 1.00 97.31 87 ALA A C 1
ATOM 651 O O . ALA A 1 87 ? -3.138 0.208 -6.020 1.00 97.31 87 ALA A O 1
ATOM 652 N N . TYR A 1 88 ? -1.301 0.141 -7.307 1.00 97.69 88 TYR A N 1
ATOM 653 C CA . TYR A 1 88 ? -0.451 0.824 -6.332 1.00 97.69 88 TYR A CA 1
ATOM 654 C C . TYR A 1 88 ? -0.900 2.266 -6.085 1.00 97.69 88 TYR A C 1
ATOM 656 O O . TYR A 1 88 ? -0.904 2.707 -4.940 1.00 97.69 88 TYR A O 1
ATOM 664 N N . GLY A 1 89 ? -1.345 2.974 -7.130 1.00 94.31 89 GLY A N 1
ATOM 665 C CA . GLY A 1 89 ? -1.898 4.324 -6.990 1.00 94.31 89 GLY A CA 1
ATOM 666 C C . GLY A 1 89 ? -3.188 4.356 -6.165 1.00 94.31 89 GLY A C 1
ATOM 667 O O . GLY A 1 89 ? -3.348 5.228 -5.317 1.00 94.31 89 GLY A O 1
ATOM 668 N N . LEU A 1 90 ? -4.086 3.383 -6.362 1.00 95.25 90 LEU A N 1
ATOM 669 C CA . LEU A 1 90 ? -5.287 3.234 -5.535 1.00 95.25 90 LEU A CA 1
ATOM 670 C C . LEU A 1 90 ? -4.927 2.956 -4.074 1.00 95.25 90 LEU A C 1
ATOM 672 O O . LEU A 1 90 ? -5.440 3.623 -3.185 1.00 95.25 90 LEU A O 1
ATOM 676 N N . LEU A 1 91 ? -4.030 2.003 -3.817 1.00 97.12 91 LEU A N 1
ATOM 677 C CA . LEU A 1 91 ? -3.622 1.652 -2.456 1.00 97.12 91 LEU A CA 1
ATOM 678 C C . LEU A 1 91 ? -2.928 2.815 -1.731 1.00 97.12 91 LEU A C 1
ATOM 680 O O . LEU A 1 91 ? -3.167 3.000 -0.541 1.00 97.12 91 LEU A O 1
ATOM 684 N N . ALA A 1 92 ? -2.111 3.605 -2.437 1.00 94.25 92 ALA A N 1
ATOM 685 C CA . ALA A 1 92 ? -1.502 4.817 -1.891 1.00 94.25 92 ALA A CA 1
ATOM 686 C C . ALA A 1 92 ? -2.569 5.854 -1.503 1.00 94.25 92 ALA A C 1
ATOM 688 O O . ALA A 1 92 ? -2.515 6.408 -0.412 1.00 94.25 92 ALA A O 1
ATOM 689 N N . ALA A 1 93 ? -3.576 6.055 -2.357 1.00 90.81 93 ALA A N 1
ATOM 690 C CA . ALA A 1 93 ? -4.677 6.972 -2.081 1.00 90.81 93 ALA A CA 1
ATOM 691 C C . ALA A 1 93 ? -5.547 6.518 -0.895 1.00 90.81 93 ALA A C 1
ATOM 693 O O . ALA A 1 93 ? -5.979 7.344 -0.103 1.00 90.81 93 ALA A O 1
ATOM 694 N N . LEU A 1 94 ? -5.801 5.212 -0.750 1.00 93.88 94 LEU A N 1
ATOM 695 C CA . LEU A 1 94 ? -6.632 4.685 0.340 1.00 93.88 94 LEU A CA 1
ATOM 696 C C . LEU A 1 94 ? -5.977 4.763 1.723 1.00 93.88 94 LEU A C 1
ATOM 698 O O . LEU A 1 94 ? -6.691 4.712 2.723 1.00 93.88 94 LEU A O 1
ATOM 702 N N . ILE A 1 95 ? -4.644 4.795 1.784 1.00 92.94 95 ILE A N 1
ATOM 703 C CA . ILE A 1 95 ? -3.896 4.834 3.046 1.00 92.94 95 ILE A CA 1
ATOM 704 C C . ILE A 1 95 ? -3.486 6.251 3.449 1.00 92.94 95 ILE A C 1
ATOM 706 O O . ILE A 1 95 ? -2.909 6.422 4.519 1.00 92.94 95 ILE A O 1
ATOM 710 N N . ASP A 1 96 ? -3.735 7.247 2.601 1.00 89.62 96 ASP A N 1
ATOM 711 C CA . ASP A 1 96 ? -3.501 8.644 2.949 1.00 89.62 96 ASP A CA 1
ATOM 712 C C . ASP A 1 96 ? -4.590 9.159 3.904 1.00 89.62 96 ASP A C 1
ATOM 714 O O . ASP A 1 96 ? -5.615 8.508 4.134 1.00 89.62 96 ASP A O 1
ATOM 718 N N . TYR A 1 97 ? -4.357 10.331 4.489 1.00 90.94 97 TYR A N 1
ATOM 719 C CA . TYR A 1 97 ? -5.312 10.954 5.393 1.00 90.94 97 TYR A CA 1
ATOM 720 C C . TYR A 1 97 ? -6.655 11.201 4.677 1.00 90.94 97 TYR A C 1
ATOM 722 O O . TYR A 1 97 ? -6.670 11.852 3.628 1.00 90.94 97 TYR A O 1
ATOM 730 N N . PRO A 1 98 ? -7.787 10.731 5.234 1.00 91.75 98 PRO A N 1
ATOM 731 C CA . PRO A 1 98 ? -9.092 10.887 4.609 1.00 91.75 98 PRO A CA 1
ATOM 732 C C . PRO A 1 98 ? -9.582 12.330 4.777 1.00 91.75 98 PRO A C 1
ATOM 734 O O . PRO A 1 98 ? -10.100 12.708 5.826 1.00 91.75 98 PRO A O 1
ATOM 737 N N . ASP A 1 99 ? -9.401 13.147 3.742 1.00 88.69 99 ASP A N 1
ATOM 738 C CA . ASP A 1 99 ? -9.998 14.481 3.675 1.00 88.69 99 ASP A CA 1
ATOM 739 C C . ASP A 1 99 ? -11.531 14.422 3.531 1.00 88.69 99 ASP A C 1
ATOM 741 O O . ASP A 1 99 ? -12.114 13.358 3.318 1.00 88.69 99 ASP A O 1
ATOM 745 N N . ASP A 1 100 ? -12.199 15.575 3.593 1.00 87.44 100 ASP A N 1
ATOM 746 C CA . ASP A 1 100 ? -13.666 15.677 3.517 1.00 87.44 100 ASP A CA 1
ATOM 747 C C . ASP A 1 100 ? -14.268 15.063 2.234 1.00 87.44 100 ASP A C 1
ATOM 749 O O . ASP A 1 100 ? -15.461 14.753 2.178 1.00 87.44 100 ASP A O 1
ATOM 753 N N . ALA A 1 101 ? -13.468 14.891 1.175 1.00 87.25 101 ALA A N 1
ATOM 754 C CA . ALA A 1 101 ? -13.923 14.314 -0.083 1.00 87.25 101 ALA A CA 1
ATOM 755 C C . ALA A 1 101 ? -13.877 12.779 -0.087 1.00 87.25 101 ALA A C 1
ATOM 757 O O . ALA A 1 101 ? -14.535 12.160 -0.929 1.00 87.25 101 ALA A O 1
ATOM 758 N N . PHE A 1 102 ? -13.125 12.154 0.821 1.00 89.31 102 PHE A N 1
ATOM 759 C CA . PHE A 1 102 ? -12.895 10.714 0.822 1.00 89.31 102 PHE A CA 1
ATOM 760 C C . PHE A 1 102 ? -14.041 9.873 1.420 1.00 89.31 102 PHE A C 1
ATOM 762 O O . PHE A 1 102 ? -14.476 8.935 0.740 1.00 89.31 102 PHE A O 1
ATOM 769 N N . PRO A 1 103 ? -14.612 10.184 2.605 1.00 91.75 103 PRO A N 1
ATOM 770 C CA . PRO A 1 103 ? -15.706 9.402 3.186 1.00 91.75 103 PRO A CA 1
ATOM 771 C C . PRO A 1 103 ? -16.912 9.195 2.252 1.00 91.75 103 PRO A C 1
ATOM 773 O O . PRO A 1 103 ? -17.382 8.060 2.154 1.00 91.75 103 PRO A O 1
ATOM 776 N N . PRO A 1 104 ? -17.376 10.196 1.469 1.00 90.25 104 PRO A N 1
ATOM 777 C CA . PRO A 1 104 ? -18.437 9.976 0.483 1.00 90.25 104 PRO A CA 1
ATOM 778 C C . PRO A 1 104 ? -18.073 8.942 -0.596 1.00 90.25 104 PRO A C 1
ATOM 780 O O . PRO A 1 104 ? -18.925 8.187 -1.060 1.00 90.25 104 PRO A O 1
ATOM 783 N N . LEU A 1 105 ? -16.802 8.863 -1.008 1.00 90.06 105 LEU A N 1
ATOM 784 C CA . LEU A 1 105 ? -16.347 7.885 -2.006 1.00 90.06 105 LEU A CA 1
ATOM 785 C C . LEU A 1 105 ? -16.331 6.457 -1.450 1.00 90.06 105 LEU A C 1
ATOM 787 O O . LEU A 1 105 ? -16.594 5.509 -2.202 1.00 90.06 105 LEU A O 1
ATOM 791 N N . VAL A 1 106 ? -16.031 6.313 -0.157 1.00 92.88 106 VAL A N 1
ATOM 792 C CA . VAL A 1 106 ? -16.116 5.045 0.577 1.00 92.88 106 VAL A CA 1
ATOM 793 C C . VAL A 1 106 ? -17.578 4.634 0.727 1.00 92.88 106 VAL A C 1
ATOM 795 O O . VAL A 1 106 ? -17.939 3.560 0.250 1.00 92.88 106 VAL A O 1
ATOM 798 N N . ALA A 1 107 ? -18.430 5.516 1.258 1.00 91.88 107 ALA A N 1
ATOM 799 C CA . ALA A 1 107 ? -19.852 5.251 1.490 1.00 91.88 107 ALA A CA 1
ATOM 800 C C . ALA A 1 107 ? -20.620 4.889 0.202 1.00 91.88 107 ALA A C 1
ATOM 802 O O . ALA A 1 107 ? -21.447 3.980 0.194 1.00 91.88 107 ALA A O 1
ATOM 803 N N . ASP A 1 108 ? -20.290 5.520 -0.931 1.00 92.69 108 ASP A N 1
ATOM 804 C CA . ASP A 1 108 ? -20.879 5.188 -2.240 1.00 92.69 108 ASP A CA 1
ATOM 805 C C . ASP A 1 108 ? -20.329 3.875 -2.847 1.00 92.69 108 ASP A C 1
ATOM 807 O O . ASP A 1 108 ? -20.647 3.497 -3.990 1.00 92.69 108 ASP A O 1
ATOM 811 N N . GLY A 1 109 ? -19.422 3.195 -2.140 1.00 93.69 109 GLY A N 1
ATOM 812 C CA . GLY A 1 109 ? -18.739 1.971 -2.549 1.00 93.69 109 GLY A CA 1
ATOM 813 C C . GLY A 1 109 ? -17.814 2.143 -3.756 1.00 93.69 109 GLY A C 1
ATOM 814 O O . GLY A 1 109 ? -17.448 1.151 -4.393 1.00 93.69 109 GLY A O 1
ATOM 815 N N . ARG A 1 110 ? -17.461 3.380 -4.135 1.00 92.69 110 ARG A N 1
ATOM 816 C CA . ARG A 1 110 ? -16.597 3.648 -5.299 1.00 92.69 110 ARG A CA 1
ATOM 817 C C . ARG A 1 110 ? -15.186 3.127 -5.062 1.00 92.69 110 ARG A C 1
ATOM 819 O O . ARG A 1 110 ? -14.676 2.404 -5.917 1.00 92.69 110 ARG A O 1
ATOM 826 N N . ALA A 1 111 ? -14.627 3.421 -3.887 1.00 89.75 111 ALA A N 1
ATOM 827 C CA . ALA A 1 111 ? -13.323 2.924 -3.455 1.00 89.75 111 ALA A CA 1
ATOM 828 C C . ALA A 1 111 ? -13.258 1.386 -3.507 1.00 89.75 111 ALA A C 1
ATOM 830 O O . ALA A 1 111 ? -12.404 0.817 -4.192 1.00 89.75 111 ALA A O 1
ATOM 831 N N . MET A 1 112 ? -14.232 0.713 -2.878 1.00 96.38 112 MET A N 1
ATOM 832 C CA . MET A 1 112 ? -14.374 -0.747 -2.904 1.00 96.38 112 MET A CA 1
ATOM 833 C C . M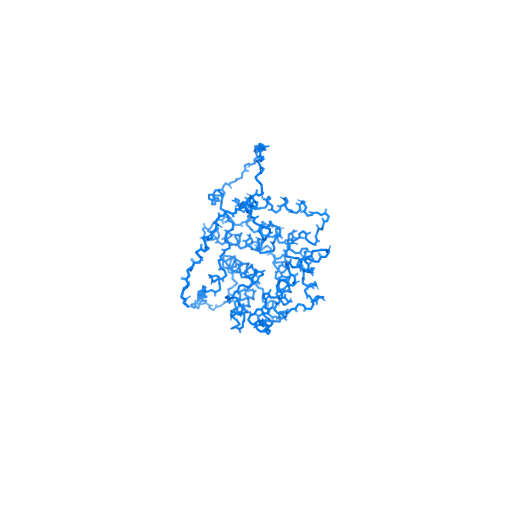ET A 1 112 ? -14.434 -1.300 -4.335 1.00 96.38 112 MET A C 1
ATOM 835 O O . MET A 1 112 ? -13.677 -2.209 -4.672 1.00 96.38 112 MET A O 1
ATOM 839 N N . ARG A 1 113 ? -15.332 -0.782 -5.189 1.00 96.75 113 ARG A N 1
ATOM 840 C CA . ARG A 1 113 ? -15.524 -1.308 -6.554 1.00 96.75 113 ARG A CA 1
ATOM 841 C C . ARG A 1 113 ? -14.262 -1.175 -7.402 1.00 96.75 113 ARG A C 1
ATOM 843 O O . ARG A 1 113 ? -13.916 -2.123 -8.102 1.00 96.75 113 ARG A O 1
ATOM 850 N N . GLN A 1 114 ? -13.575 -0.034 -7.325 1.00 94.50 114 GLN A N 1
ATOM 851 C CA . GLN A 1 114 ? -12.320 0.178 -8.050 1.00 94.50 114 GLN A CA 1
ATOM 852 C C . GLN A 1 114 ? -11.228 -0.778 -7.561 1.00 94.50 114 GLN A C 1
ATOM 854 O O . GLN A 1 114 ? -10.592 -1.437 -8.382 1.00 94.50 114 GLN A O 1
ATOM 859 N N . CYS A 1 115 ? -11.065 -0.941 -6.246 1.00 95.44 115 CYS A N 1
ATOM 860 C CA . CYS A 1 115 ? -10.072 -1.868 -5.705 1.00 95.44 115 CYS A CA 1
ATOM 861 C C . CYS A 1 115 ? -10.361 -3.317 -6.090 1.00 95.44 115 CYS A C 1
ATOM 863 O O . CYS A 1 115 ? -9.477 -3.999 -6.604 1.00 95.44 115 CYS A O 1
ATOM 865 N N . ARG A 1 116 ? -11.606 -3.771 -5.919 1.00 97.44 116 ARG A N 1
ATOM 866 C CA . ARG A 1 116 ? -12.021 -5.130 -6.284 1.00 97.44 116 ARG A CA 1
ATOM 867 C C . ARG A 1 116 ? -11.782 -5.421 -7.760 1.00 97.44 116 ARG A C 1
ATOM 869 O O . ARG A 1 116 ? -11.228 -6.462 -8.094 1.00 97.44 116 ARG A O 1
ATOM 876 N N . GLN A 1 117 ? -12.140 -4.486 -8.639 1.00 95.81 117 GLN A N 1
ATOM 877 C CA . GLN A 1 117 ? -11.932 -4.635 -10.077 1.00 95.81 117 GLN A CA 1
ATOM 878 C C . GLN A 1 117 ? -10.444 -4.752 -10.429 1.00 95.81 117 GLN A C 1
ATOM 880 O O . GLN A 1 117 ? -10.050 -5.633 -11.188 1.00 95.81 117 GLN A O 1
ATOM 885 N N . VAL A 1 118 ? -9.620 -3.850 -9.904 1.00 96.12 118 VAL A N 1
ATOM 886 C CA . VAL A 1 118 ? -8.231 -3.684 -10.343 1.00 96.12 118 VAL A CA 1
ATOM 887 C C . VAL A 1 118 ? -7.332 -4.740 -9.717 1.00 96.12 118 VAL A C 1
ATOM 889 O O . VAL A 1 118 ? -6.584 -5.416 -10.423 1.00 96.12 118 VAL A O 1
ATOM 892 N N . LEU A 1 119 ? -7.431 -4.924 -8.400 1.00 96.75 119 LEU A N 1
ATOM 893 C CA . LEU A 1 119 ? -6.629 -5.911 -7.689 1.00 96.75 119 LEU A CA 1
ATOM 894 C C . LEU A 1 119 ? -7.114 -7.332 -8.004 1.00 96.75 119 LEU A C 1
ATOM 896 O O . LEU A 1 119 ? -6.281 -8.220 -8.158 1.00 96.75 119 LEU A O 1
ATOM 900 N N . GLY A 1 120 ? -8.424 -7.542 -8.181 1.00 96.00 120 GLY A N 1
ATOM 901 C CA . GLY A 1 120 ? -8.984 -8.832 -8.592 1.00 96.00 120 GLY A CA 1
ATOM 902 C C . GLY A 1 120 ? -8.586 -9.246 -10.012 1.00 96.00 120 GLY A C 1
ATOM 903 O O . GLY A 1 120 ? -8.362 -10.428 -10.258 1.00 96.00 120 GLY A O 1
ATOM 904 N N . ALA A 1 121 ? -8.419 -8.292 -10.937 1.00 95.44 121 ALA A N 1
ATOM 905 C CA . ALA A 1 121 ? -7.905 -8.578 -12.280 1.00 95.44 121 ALA A CA 1
ATOM 906 C C . ALA A 1 121 ? -6.429 -9.015 -12.273 1.00 95.44 121 ALA A C 1
ATOM 908 O O . ALA A 1 121 ? -6.030 -9.844 -13.089 1.00 95.44 121 ALA A O 1
ATOM 909 N N . LEU A 1 122 ? -5.617 -8.471 -11.358 1.00 94.50 122 LEU A N 1
ATOM 910 C CA . LEU A 1 122 ? -4.224 -8.893 -11.175 1.00 94.50 122 LEU A CA 1
ATOM 911 C C . LEU A 1 122 ? -4.127 -10.234 -10.443 1.00 94.50 122 LEU A C 1
ATOM 913 O O . LEU A 1 122 ? -3.324 -11.081 -10.827 1.00 94.50 122 LEU A O 1
ATOM 917 N N . HIS A 1 123 ? -4.944 -10.408 -9.404 1.00 95.81 123 HIS A N 1
ATOM 918 C CA . HIS A 1 123 ? -4.905 -11.545 -8.491 1.00 95.81 123 HIS A CA 1
ATOM 919 C C . HIS A 1 123 ? -6.322 -12.014 -8.133 1.00 95.81 123 HIS A C 1
ATOM 921 O O . HIS A 1 123 ? -6.864 -11.611 -7.098 1.00 95.81 123 HIS A O 1
ATOM 927 N N . PRO A 1 124 ? -6.916 -12.922 -8.930 1.00 95.00 124 PRO A N 1
ATOM 928 C CA . PRO A 1 124 ? -8.284 -13.402 -8.709 1.00 95.00 124 PRO A CA 1
ATOM 929 C C . PRO A 1 124 ? -8.512 -14.051 -7.338 1.00 95.00 124 PRO A C 1
ATOM 931 O O . PRO A 1 124 ? -9.623 -14.026 -6.815 1.00 95.00 124 PRO A O 1
ATOM 934 N N . ALA A 1 125 ? -7.457 -14.588 -6.715 1.00 94.69 125 ALA A N 1
ATOM 935 C CA . ALA A 1 125 ? -7.515 -15.185 -5.381 1.00 94.69 125 ALA A CA 1
ATOM 936 C C . ALA A 1 125 ? -7.958 -14.200 -4.279 1.00 94.69 125 ALA A C 1
ATOM 938 O O . ALA A 1 125 ? -8.454 -14.631 -3.237 1.00 94.69 125 ALA A O 1
ATOM 939 N N . LEU A 1 126 ? -7.817 -12.886 -4.498 1.00 95.94 126 LEU A N 1
ATOM 940 C CA . LEU A 1 126 ? -8.274 -11.866 -3.550 1.00 95.94 126 LEU A CA 1
ATOM 941 C C . LEU A 1 126 ? -9.795 -11.839 -3.405 1.00 95.94 126 LEU A C 1
ATOM 943 O O . LEU A 1 126 ? -10.289 -11.498 -2.335 1.00 95.94 126 LEU A O 1
ATOM 947 N N . GLU A 1 127 ? -10.531 -12.238 -4.442 1.00 95.06 127 GLU A N 1
ATOM 948 C CA . GLU A 1 127 ? -11.992 -12.213 -4.445 1.00 95.06 127 GLU A CA 1
ATOM 949 C C . GLU A 1 127 ? -12.584 -13.029 -3.288 1.00 95.06 127 GLU A C 1
ATOM 951 O O . GLU A 1 127 ? -13.495 -12.567 -2.611 1.00 95.06 127 GLU A O 1
ATOM 956 N N . ALA A 1 128 ? -12.014 -14.205 -3.018 1.00 93.25 128 ALA A N 1
ATOM 957 C CA . ALA A 1 128 ? -12.471 -15.102 -1.958 1.00 93.25 128 ALA A CA 1
ATOM 958 C C . ALA A 1 128 ? -11.904 -14.763 -0.567 1.00 93.25 128 ALA A C 1
ATOM 960 O O . ALA A 1 128 ? -12.365 -15.313 0.430 1.00 93.25 128 ALA A O 1
ATOM 961 N N . CYS A 1 129 ? -10.880 -13.907 -0.489 1.00 93.31 129 CYS A N 1
ATOM 962 C CA . CYS A 1 129 ? -10.081 -13.716 0.728 1.00 93.31 129 CYS A CA 1
ATOM 963 C C . CYS A 1 129 ? -10.232 -12.333 1.373 1.00 93.31 129 CYS A C 1
ATOM 965 O O . CYS A 1 129 ? -9.612 -12.088 2.409 1.00 93.31 129 CYS A O 1
ATOM 967 N N . VAL A 1 130 ? -10.979 -11.421 0.750 1.00 96.62 130 VAL A N 1
ATOM 968 C CA . VAL A 1 130 ? -11.136 -10.030 1.190 1.00 96.62 130 VAL A CA 1
ATOM 969 C C . VAL A 1 130 ? -12.606 -9.767 1.494 1.00 96.62 130 VAL A C 1
ATOM 971 O O . VAL A 1 130 ? -13.477 -10.029 0.666 1.00 96.62 130 VAL A O 1
ATOM 974 N N . ALA A 1 131 ? -12.885 -9.202 2.667 1.00 97.25 131 ALA A N 1
ATOM 975 C CA . ALA A 1 131 ? -14.217 -8.744 3.045 1.00 97.25 131 ALA A CA 1
ATOM 976 C C . ALA A 1 131 ? -14.555 -7.421 2.334 1.00 97.25 131 ALA A C 1
ATOM 978 O O . ALA A 1 131 ? -14.592 -6.361 2.946 1.00 97.25 131 ALA A O 1
ATOM 979 N N . TRP A 1 132 ? -14.775 -7.461 1.014 1.00 97.06 132 TRP A N 1
ATOM 980 C CA . TRP A 1 132 ? -15.000 -6.259 0.196 1.00 97.06 132 TRP A CA 1
ATOM 981 C C . TRP A 1 132 ? -16.028 -5.263 0.755 1.00 97.06 132 TRP A C 1
ATOM 983 O O . TRP A 1 132 ? -15.731 -4.071 0.681 1.00 97.06 132 TRP A O 1
ATOM 993 N N . PRO A 1 133 ? -17.182 -5.684 1.322 1.00 97.25 133 PRO A N 1
ATOM 994 C CA . PRO A 1 133 ? -18.157 -4.750 1.888 1.00 97.25 133 PRO A CA 1
ATOM 995 C C . PRO A 1 133 ? -17.577 -3.804 2.946 1.00 97.25 133 PRO A C 1
ATOM 997 O O . PRO A 1 133 ? -17.991 -2.651 3.005 1.00 97.25 133 PRO A O 1
ATOM 1000 N N . ASP A 1 134 ? -16.569 -4.237 3.705 1.00 97.44 134 ASP A N 1
ATOM 1001 C CA . ASP A 1 134 ? -15.925 -3.416 4.735 1.00 97.44 134 ASP A CA 1
ATOM 1002 C C . ASP A 1 134 ? -15.188 -2.207 4.136 1.00 97.44 134 ASP A C 1
ATOM 1004 O O . ASP A 1 134 ? -15.046 -1.177 4.785 1.00 97.44 134 ASP A O 1
ATOM 1008 N N . LEU A 1 135 ? -14.744 -2.289 2.875 1.00 96.56 135 LEU A N 1
ATOM 1009 C CA . LEU A 1 135 ? -14.129 -1.160 2.162 1.00 96.56 135 LEU A CA 1
ATOM 1010 C C . LEU A 1 135 ? -15.154 -0.139 1.643 1.00 96.56 135 LEU A C 1
ATOM 1012 O O . LEU A 1 135 ? -14.767 0.834 0.993 1.00 96.56 135 LEU A O 1
ATOM 1016 N N . ALA A 1 136 ? -16.446 -0.374 1.876 1.00 96.00 136 ALA A N 1
ATOM 1017 C CA . ALA A 1 136 ? -17.519 0.591 1.661 1.00 96.00 136 ALA A CA 1
ATOM 1018 C C . ALA A 1 136 ? -18.099 1.135 2.983 1.00 96.00 136 ALA A C 1
ATOM 1020 O O . ALA A 1 136 ? -19.006 1.964 2.956 1.00 96.00 136 ALA A O 1
ATOM 1021 N N . ASP A 1 137 ? -17.576 0.691 4.129 1.00 94.44 137 ASP A N 1
ATOM 1022 C CA . ASP A 1 137 ? -18.004 1.142 5.449 1.00 94.44 137 ASP A CA 1
ATOM 1023 C C . ASP A 1 137 ? -17.180 2.361 5.888 1.00 94.44 137 ASP A C 1
ATOM 1025 O O . ASP A 1 137 ? -16.033 2.240 6.315 1.00 94.44 137 ASP A O 1
ATOM 1029 N N . ALA A 1 138 ? -17.757 3.558 5.766 1.00 91.06 138 ALA A N 1
ATOM 1030 C CA . ALA A 1 138 ? -17.114 4.797 6.204 1.00 91.06 138 ALA A CA 1
ATOM 1031 C C . ALA A 1 138 ? -17.218 5.036 7.727 1.00 91.06 138 A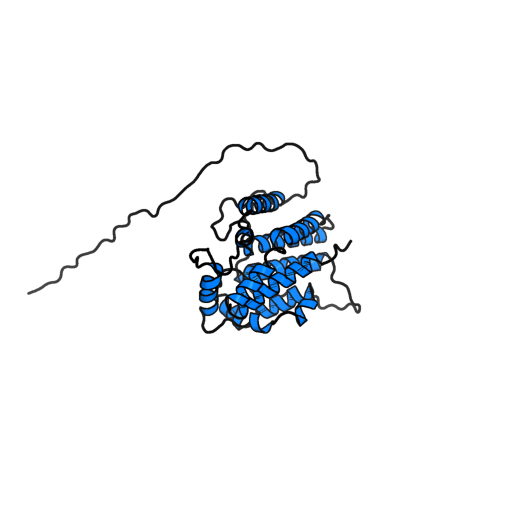LA A C 1
ATOM 1033 O O . ALA A 1 138 ? -16.693 6.035 8.216 1.00 91.06 138 ALA A O 1
ATOM 1034 N N . GLY A 1 139 ? -17.861 4.139 8.481 1.00 91.12 139 GLY A N 1
ATOM 1035 C CA . GLY A 1 139 ? -18.173 4.326 9.893 1.00 91.12 139 GLY A CA 1
ATOM 1036 C C . GLY A 1 139 ? -19.311 5.321 10.149 1.00 91.12 139 GLY A C 1
ATOM 1037 O O . GLY A 1 139 ? -19.925 5.877 9.235 1.00 91.12 139 GLY A O 1
ATOM 1038 N N . ASP A 1 140 ? -19.594 5.541 11.433 1.00 90.06 140 ASP A N 1
ATOM 1039 C CA . ASP A 1 140 ? -20.697 6.392 11.877 1.00 90.06 140 ASP A CA 1
ATOM 1040 C C . ASP A 1 140 ? -20.311 7.879 11.864 1.00 90.06 140 ASP A C 1
ATOM 1042 O O . ASP A 1 140 ? -19.671 8.392 12.783 1.00 90.06 140 ASP A O 1
ATOM 1046 N N . GLY A 1 141 ? -20.757 8.592 10.828 1.00 87.94 141 GLY A N 1
ATOM 1047 C CA . GLY A 1 141 ? -20.585 10.040 10.688 1.00 87.94 141 GLY A CA 1
ATOM 1048 C C . GLY A 1 141 ? -19.500 10.440 9.687 1.00 87.94 141 GLY A C 1
ATOM 1049 O O . GLY A 1 141 ? -18.652 9.642 9.302 1.00 87.94 141 GLY A O 1
ATOM 1050 N N . ALA A 1 142 ? -19.539 11.703 9.249 1.00 86.94 142 ALA A N 1
ATOM 1051 C CA . ALA A 1 142 ? -18.661 12.205 8.186 1.00 86.94 142 ALA A CA 1
ATOM 1052 C C . ALA A 1 142 ? -17.166 12.126 8.546 1.00 86.94 142 ALA A C 1
ATOM 1054 O O . ALA A 1 142 ? -16.344 11.841 7.681 1.00 86.94 142 ALA A O 1
ATOM 1055 N N . ASP A 1 143 ? -16.836 12.290 9.829 1.00 93.00 143 ASP A N 1
ATOM 1056 C CA . ASP A 1 143 ? -15.451 12.364 10.299 1.00 93.00 143 ASP A CA 1
ATOM 1057 C C . ASP A 1 143 ? -14.932 11.022 10.843 1.00 93.00 143 ASP A C 1
ATOM 1059 O O . ASP A 1 143 ? -13.794 10.949 11.307 1.00 93.00 143 ASP A O 1
ATOM 1063 N N . ALA A 1 144 ? -15.735 9.949 10.811 1.00 95.50 144 ALA A N 1
ATOM 1064 C CA . ALA A 1 144 ? -15.394 8.674 11.449 1.00 95.50 144 ALA A CA 1
ATOM 1065 C C . ALA A 1 144 ? -14.060 8.100 10.943 1.00 95.50 144 ALA A C 1
ATOM 1067 O O . ALA A 1 144 ? -13.204 7.718 11.746 1.00 95.50 144 ALA A O 1
ATOM 1068 N N . LEU A 1 145 ? -13.834 8.119 9.624 1.00 95.62 145 LEU A N 1
ATOM 1069 C CA . LEU A 1 145 ? -12.564 7.689 9.032 1.00 95.62 145 LEU A CA 1
ATOM 1070 C C . LEU A 1 145 ? -11.384 8.567 9.458 1.00 95.62 145 LEU A C 1
ATOM 1072 O O . LEU A 1 145 ? -10.298 8.030 9.674 1.00 95.62 145 LEU A O 1
ATOM 1076 N N . ALA A 1 146 ? -11.570 9.884 9.570 1.00 95.50 146 ALA A N 1
ATOM 1077 C CA . ALA A 1 146 ? -10.517 10.832 9.935 1.00 95.50 146 ALA A CA 1
ATOM 1078 C C . ALA A 1 146 ? -10.134 10.721 11.414 1.00 95.50 146 ALA A C 1
ATOM 1080 O O . ALA A 1 146 ? -8.950 10.661 11.751 1.00 95.50 146 ALA A O 1
ATOM 1081 N N . VAL A 1 147 ? -11.131 10.610 12.294 1.00 95.38 147 VAL A N 1
ATOM 1082 C CA . VAL A 1 147 ? -10.935 10.360 13.728 1.00 95.38 147 VAL A CA 1
ATOM 1083 C C . VAL A 1 147 ? -10.183 9.050 13.937 1.00 95.38 147 VAL A C 1
ATOM 1085 O O . VAL A 1 147 ? -9.194 9.007 14.675 1.00 95.38 147 VAL A O 1
ATOM 1088 N N . GLU A 1 148 ? -10.610 7.990 13.254 1.00 96.00 148 GLU A N 1
ATOM 1089 C CA . GLU A 1 148 ? -9.972 6.684 13.359 1.00 96.00 148 GLU A CA 1
ATOM 1090 C C . GLU A 1 148 ? -8.555 6.686 12.770 1.00 96.00 148 GLU A C 1
ATOM 1092 O O . GLU A 1 148 ? -7.641 6.124 13.378 1.00 96.00 148 GLU A O 1
ATOM 1097 N N . TYR A 1 149 ? -8.340 7.373 11.642 1.00 95.94 149 TYR A N 1
ATOM 1098 C CA . TYR A 1 149 ? -7.011 7.554 11.059 1.00 95.94 149 TYR A CA 1
ATOM 1099 C C . TYR A 1 149 ? -6.060 8.175 12.080 1.00 95.94 149 TYR A C 1
ATOM 1101 O O . TYR A 1 149 ? -4.996 7.628 12.377 1.00 95.94 149 TYR A O 1
ATOM 1109 N N . THR A 1 150 ? -6.459 9.307 12.661 1.00 94.44 150 THR A N 1
ATOM 1110 C CA . THR A 1 150 ? -5.641 10.023 13.635 1.00 94.44 150 THR A CA 1
ATOM 1111 C C . THR A 1 150 ? -5.359 9.150 14.858 1.00 94.44 150 THR A C 1
ATOM 1113 O O . THR A 1 150 ? -4.205 9.066 15.282 1.00 94.44 150 THR A O 1
ATOM 1116 N N . ARG A 1 151 ? -6.360 8.423 15.374 1.00 94.69 151 ARG A N 1
ATOM 1117 C CA . ARG A 1 151 ? -6.199 7.485 16.498 1.00 94.69 151 ARG A CA 1
ATOM 1118 C C . ARG A 1 151 ? -5.176 6.381 16.210 1.00 94.69 151 ARG A C 1
ATOM 1120 O O . ARG A 1 151 ? -4.404 6.023 17.099 1.00 94.69 151 ARG A O 1
ATOM 1127 N N . LEU A 1 152 ? -5.194 5.808 15.007 1.00 95.25 152 LEU A N 1
ATOM 1128 C CA . LEU A 1 152 ? -4.362 4.658 14.645 1.00 95.25 152 LEU A CA 1
ATOM 1129 C C . LEU A 1 152 ? -2.944 5.055 14.221 1.00 95.25 152 LEU A C 1
ATOM 1131 O O . LEU A 1 152 ? -1.980 4.390 14.618 1.00 95.25 152 LEU A O 1
ATOM 1135 N N . PHE A 1 153 ? -2.823 6.104 13.407 1.00 93.88 153 PHE A N 1
ATOM 1136 C CA . PHE A 1 153 ? -1.634 6.375 12.596 1.00 93.88 153 PHE A CA 1
ATOM 1137 C C . PHE A 1 153 ? -0.853 7.622 13.021 1.00 93.88 153 PHE A C 1
ATOM 1139 O O . PHE A 1 153 ? 0.370 7.624 12.883 1.00 93.88 153 PHE A O 1
ATOM 1146 N N . ASP A 1 154 ? -1.517 8.652 13.558 1.00 88.19 154 ASP A N 1
ATOM 1147 C CA . ASP A 1 154 ? -0.873 9.942 13.856 1.00 88.19 154 ASP A CA 1
ATOM 1148 C C . ASP A 1 154 ? -0.629 10.176 15.352 1.00 88.19 154 ASP A C 1
ATOM 1150 O O . ASP A 1 154 ? 0.396 10.747 15.732 1.00 88.19 154 ASP A O 1
ATOM 1154 N N . VAL A 1 155 ? -1.563 9.771 16.219 1.00 82.75 155 VAL A N 1
ATOM 1155 C CA . VAL A 1 155 ? -1.458 10.044 17.658 1.00 82.75 155 VAL A CA 1
ATOM 1156 C C . VAL A 1 155 ? -0.348 9.193 18.259 1.00 82.75 155 VAL A C 1
ATOM 1158 O O . VAL A 1 155 ? -0.461 7.976 18.393 1.00 82.75 155 VAL A O 1
ATOM 1161 N N . ALA A 1 156 ? 0.732 9.859 18.661 1.00 67.12 156 ALA A N 1
ATOM 1162 C CA . ALA A 1 156 ? 1.830 9.237 19.374 1.00 67.12 156 ALA A CA 1
ATOM 1163 C C . ALA A 1 156 ? 1.488 9.095 20.866 1.00 67.12 156 ALA A C 1
ATOM 1165 O O . ALA A 1 156 ? 1.367 10.088 21.584 1.00 67.12 156 ALA A O 1
ATOM 1166 N N . GLY A 1 157 ? 1.366 7.853 21.342 1.00 64.19 157 GLY A N 1
ATOM 1167 C CA . GLY A 1 157 ? 1.490 7.552 22.770 1.00 64.19 157 GLY A CA 1
ATOM 1168 C C . GLY A 1 157 ? 2.957 7.599 23.217 1.00 64.19 157 GLY A C 1
ATOM 1169 O O . GLY A 1 157 ? 3.844 7.979 22.452 1.00 64.19 157 GLY A O 1
ATOM 1170 N N . SER A 1 158 ? 3.250 7.118 24.428 1.00 61.16 158 SER A N 1
ATOM 1171 C CA . SER A 1 158 ? 4.624 7.019 24.961 1.00 61.16 158 SER A CA 1
ATOM 1172 C C . SER A 1 158 ? 5.584 6.160 24.113 1.00 61.16 158 SER A C 1
ATOM 1174 O O . SER A 1 158 ? 6.791 6.221 24.325 1.00 61.16 158 SER A O 1
ATOM 1176 N N . GLY A 1 159 ? 5.071 5.397 23.137 1.00 69.25 159 GLY A N 1
ATOM 1177 C CA . GLY A 1 159 ? 5.840 4.574 22.195 1.00 69.25 159 GLY A CA 1
ATOM 1178 C C . GLY A 1 159 ? 5.591 4.869 20.708 1.00 69.25 159 GLY A C 1
ATOM 1179 O O . GLY A 1 159 ? 5.964 4.050 19.872 1.00 69.25 159 GLY A O 1
ATOM 1180 N N . GLY A 1 160 ? 4.962 6.001 20.363 1.00 82.69 160 GLY A N 1
ATOM 1181 C CA . GLY A 1 160 ? 4.573 6.334 18.983 1.00 82.69 160 GLY A CA 1
ATOM 1182 C C . GLY A 1 160 ? 3.142 5.904 18.616 1.00 82.69 160 GLY A C 1
ATOM 1183 O O . GLY A 1 160 ? 2.361 5.572 19.513 1.00 82.69 160 GLY A O 1
ATOM 1184 N N . PRO A 1 161 ? 2.769 5.960 17.321 1.00 89.69 161 PRO A N 1
ATOM 1185 C CA . PRO A 1 161 ? 1.445 5.551 16.852 1.00 89.69 161 PRO A CA 1
ATOM 1186 C C . PRO A 1 161 ? 1.137 4.081 17.137 1.00 89.69 161 PRO A C 1
ATOM 1188 O O . PRO A 1 161 ? 2.041 3.241 17.151 1.00 89.69 161 PRO A O 1
ATOM 1191 N N . LEU A 1 162 ? -0.148 3.754 17.301 1.00 92.81 162 LEU A N 1
ATOM 1192 C CA . LEU A 1 162 ? -0.604 2.378 17.537 1.00 92.81 162 LEU A CA 1
ATOM 1193 C C . LEU A 1 162 ? -0.232 1.468 16.359 1.00 92.81 162 LEU A C 1
ATOM 1195 O O . LEU A 1 162 ? 0.349 0.392 16.533 1.00 92.81 162 LEU A O 1
ATOM 1199 N N . CYS A 1 163 ? -0.500 1.942 15.145 1.00 95.19 163 CYS A N 1
ATOM 1200 C CA . CYS A 1 163 ? -0.271 1.222 13.899 1.00 95.19 163 CYS A CA 1
ATOM 1201 C C . CYS A 1 163 ? 0.613 2.056 12.960 1.00 95.19 163 CYS A C 1
ATOM 1203 O O . CYS A 1 163 ? 0.105 2.543 11.967 1.00 95.19 163 CYS A O 1
ATOM 1205 N N . PRO A 1 164 ? 1.918 2.262 13.218 1.00 93.62 164 PRO A N 1
ATOM 1206 C CA . PRO A 1 164 ? 2.735 3.160 12.398 1.00 93.62 164 PRO A CA 1
ATOM 1207 C C . PRO A 1 164 ? 2.637 2.838 10.899 1.00 93.62 164 PRO A C 1
ATOM 1209 O O . PRO A 1 164 ? 2.695 1.668 10.521 1.00 93.62 164 PRO A O 1
ATOM 1212 N N . LEU A 1 165 ? 2.537 3.862 10.046 1.00 95.12 165 LEU A N 1
ATOM 1213 C CA . LEU A 1 165 ? 2.604 3.718 8.579 1.00 95.12 165 LEU A CA 1
ATOM 1214 C C . LEU A 1 165 ? 4.037 3.806 8.036 1.00 95.12 165 LEU A C 1
ATOM 1216 O O . LEU A 1 165 ? 4.264 3.734 6.832 1.00 95.12 165 LEU A O 1
ATOM 1220 N N . HIS A 1 166 ? 5.013 3.944 8.930 1.00 93.44 166 HIS A N 1
ATOM 1221 C CA . HIS A 1 166 ? 6.431 3.979 8.607 1.00 93.44 166 HIS A CA 1
ATOM 1222 C C . HIS A 1 166 ? 7.050 2.595 8.782 1.00 93.44 166 HIS A C 1
ATOM 1224 O O . HIS A 1 166 ? 6.999 2.030 9.879 1.00 93.44 166 HIS A O 1
ATOM 1230 N N . GLY A 1 167 ? 7.718 2.082 7.746 1.00 91.19 167 GLY A N 1
ATOM 1231 C CA . GLY A 1 167 ? 8.391 0.780 7.798 1.00 91.19 167 GLY A CA 1
ATOM 1232 C C . GLY A 1 167 ? 9.398 0.672 8.951 1.00 91.19 167 GLY A C 1
ATOM 1233 O O . GLY A 1 167 ? 9.505 -0.372 9.599 1.00 91.19 167 GLY A O 1
ATOM 1234 N N . GLY A 1 168 ? 10.079 1.770 9.298 1.00 90.88 168 GLY A N 1
ATOM 1235 C CA . GLY A 1 168 ? 11.006 1.789 10.429 1.00 90.88 168 GLY A CA 1
ATOM 1236 C C . GLY A 1 168 ? 10.340 1.635 11.803 1.00 90.88 168 GLY A C 1
ATOM 1237 O O . GLY A 1 168 ? 11.036 1.300 12.755 1.00 90.88 168 GLY A O 1
ATOM 1238 N N . GLY A 1 169 ? 9.019 1.820 11.921 1.00 89.00 169 GLY A N 1
ATOM 1239 C CA . GLY A 1 169 ? 8.259 1.534 13.147 1.00 89.00 169 GLY A CA 1
ATOM 1240 C C . GLY A 1 169 ? 8.159 0.038 13.482 1.00 89.00 169 GLY A C 1
ATOM 1241 O O . GLY A 1 169 ? 7.864 -0.320 14.619 1.00 89.00 169 GLY A O 1
ATOM 1242 N N . TYR A 1 170 ? 8.457 -0.834 12.514 1.00 89.62 170 TYR A N 1
ATOM 1243 C CA . TYR A 1 170 ? 8.492 -2.296 12.669 1.00 89.62 170 TYR A CA 1
ATOM 1244 C C . TYR A 1 170 ? 9.916 -2.863 12.599 1.00 89.62 170 TYR A C 1
ATOM 1246 O O . TYR A 1 170 ? 10.110 -4.076 12.659 1.00 89.62 170 TYR A O 1
ATOM 1254 N N . ARG A 1 171 ? 10.918 -1.990 12.436 1.00 84.50 171 ARG A N 1
ATOM 1255 C CA . ARG A 1 171 ? 12.345 -2.335 12.353 1.00 84.50 171 ARG A CA 1
ATOM 1256 C C . ARG A 1 171 ? 13.179 -1.329 13.165 1.00 84.50 171 ARG A C 1
ATOM 1258 O O . ARG A 1 171 ? 14.032 -0.651 12.585 1.00 84.50 171 ARG A O 1
ATOM 1265 N N . PRO A 1 172 ? 12.933 -1.192 14.483 1.00 76.00 172 PRO A N 1
ATOM 1266 C CA . PRO A 1 172 ? 13.528 -0.125 15.292 1.00 76.00 172 PRO A CA 1
ATOM 1267 C C . PRO A 1 172 ? 15.063 -0.154 15.264 1.00 76.00 172 PRO A C 1
ATOM 1269 O O . PRO A 1 172 ? 15.687 0.887 15.067 1.00 76.00 172 PRO A O 1
ATOM 1272 N N . ASP A 1 173 ? 15.663 -1.346 15.307 1.00 80.62 173 ASP A N 1
ATOM 1273 C CA . ASP A 1 173 ? 17.123 -1.525 15.361 1.00 80.62 173 ASP A CA 1
ATOM 1274 C C . ASP A 1 173 ? 17.846 -1.194 14.043 1.00 80.62 173 ASP A C 1
ATOM 1276 O O . ASP A 1 173 ? 19.069 -1.090 14.004 1.00 80.62 173 ASP A O 1
ATOM 1280 N N . SER A 1 174 ? 17.108 -1.018 12.941 1.00 86.38 174 SER A N 1
ATOM 1281 C CA . SER A 1 174 ? 17.678 -0.792 11.603 1.00 86.38 174 SER A CA 1
ATOM 1282 C C . SER A 1 174 ? 17.039 0.377 10.847 1.00 86.38 174 SER A C 1
ATOM 1284 O O . SER A 1 174 ? 17.279 0.534 9.650 1.00 86.38 174 SER A O 1
ATOM 1286 N N . ARG A 1 175 ? 16.286 1.260 11.525 1.00 88.50 175 ARG A N 1
ATOM 1287 C CA . ARG A 1 175 ? 15.574 2.386 10.884 1.00 88.50 175 ARG A CA 1
ATOM 1288 C C . ARG A 1 175 ? 16.494 3.260 10.026 1.00 88.50 175 ARG A C 1
ATOM 1290 O O . ARG A 1 175 ? 16.152 3.568 8.891 1.00 88.50 175 ARG A O 1
ATOM 1297 N N . MET A 1 176 ? 17.675 3.634 10.522 1.00 88.12 176 MET A N 1
ATOM 1298 C CA . MET A 1 176 ? 18.616 4.467 9.751 1.00 88.12 176 MET A CA 1
ATOM 1299 C C . MET A 1 176 ? 19.167 3.750 8.516 1.00 88.12 176 MET A C 1
ATOM 1301 O O . MET A 1 176 ? 19.362 4.372 7.473 1.00 88.12 176 MET A O 1
ATOM 1305 N N . GLN A 1 177 ? 19.415 2.443 8.615 1.00 90.25 177 GLN A N 1
ATOM 1306 C CA . GLN A 1 177 ? 19.834 1.645 7.468 1.00 90.25 177 GLN A CA 1
ATOM 1307 C C . GLN A 1 177 ? 18.711 1.554 6.430 1.00 90.25 177 GLN A C 1
ATOM 1309 O O . GLN A 1 177 ? 18.963 1.854 5.266 1.00 90.25 177 GLN A O 1
ATOM 1314 N N . LEU A 1 178 ? 17.483 1.254 6.865 1.00 92.25 178 LEU A N 1
ATOM 1315 C CA . LEU A 1 178 ? 16.292 1.216 6.017 1.00 92.25 178 LEU A CA 1
ATOM 1316 C C . LEU A 1 178 ? 16.107 2.526 5.241 1.00 92.25 178 LEU A C 1
ATOM 1318 O O . LEU A 1 178 ? 15.955 2.499 4.024 1.00 92.25 178 LEU A O 1
ATOM 1322 N N . LEU A 1 179 ? 16.162 3.677 5.920 1.00 91.81 179 LEU A N 1
ATOM 1323 C CA . LEU A 1 179 ? 15.997 4.977 5.261 1.00 91.81 179 LEU A CA 1
ATOM 1324 C C . LEU A 1 179 ? 17.080 5.217 4.199 1.00 91.81 179 LEU A C 1
ATOM 1326 O O . LEU A 1 179 ? 16.770 5.685 3.107 1.00 91.81 179 LEU A O 1
ATOM 1330 N N . ARG A 1 180 ? 18.342 4.864 4.483 1.00 90.81 180 ARG A N 1
ATOM 1331 C CA . ARG A 1 180 ? 19.433 4.985 3.500 1.00 90.81 180 ARG A CA 1
ATOM 1332 C C . ARG A 1 180 ? 19.239 4.065 2.299 1.00 90.81 180 ARG A C 1
ATOM 1334 O O . ARG A 1 180 ? 19.576 4.463 1.190 1.00 90.81 180 ARG A O 1
ATOM 1341 N N . GLU A 1 181 ? 18.747 2.848 2.508 1.00 92.31 181 GLU A N 1
ATOM 1342 C CA . GLU A 1 181 ? 18.442 1.911 1.422 1.00 92.31 181 GLU A CA 1
ATOM 1343 C C . GLU A 1 181 ? 17.310 2.443 0.537 1.00 92.31 181 GLU A C 1
ATOM 1345 O O . GLU A 1 181 ? 17.470 2.492 -0.681 1.00 92.31 181 GLU A O 1
ATOM 1350 N N . LEU A 1 182 ? 16.226 2.946 1.133 1.00 92.94 182 LEU A N 1
ATOM 1351 C CA . LEU A 1 182 ? 15.100 3.535 0.401 1.00 92.94 182 LEU A CA 1
ATOM 1352 C C . LEU A 1 182 ? 15.521 4.759 -0.423 1.00 92.94 182 LEU A C 1
ATOM 1354 O O . LEU A 1 182 ? 15.193 4.847 -1.602 1.00 92.94 182 LEU A O 1
ATOM 1358 N N . VAL A 1 183 ? 16.324 5.662 0.150 1.00 90.62 183 VAL A N 1
ATOM 1359 C CA . VAL A 1 183 ? 16.870 6.813 -0.591 1.00 90.62 183 VAL A CA 1
ATOM 1360 C C . VAL A 1 183 ? 17.726 6.358 -1.778 1.00 90.62 183 VAL A C 1
ATOM 1362 O O . VAL A 1 183 ? 17.638 6.948 -2.850 1.00 90.62 183 VAL A O 1
ATOM 1365 N N . ARG A 1 184 ? 18.527 5.291 -1.637 1.00 89.06 184 ARG A N 1
ATOM 1366 C CA . ARG A 1 184 ? 19.295 4.736 -2.769 1.00 89.06 184 ARG A 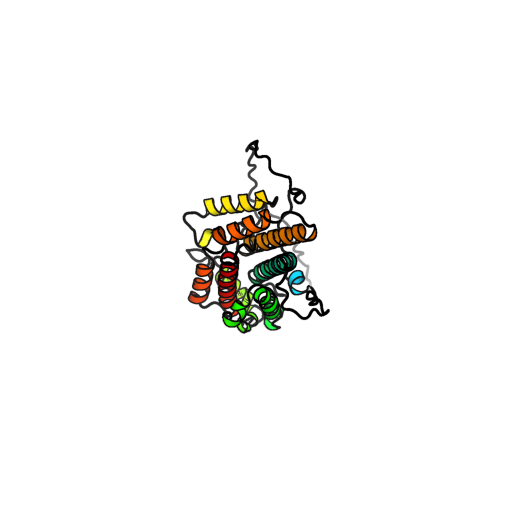CA 1
ATOM 1367 C C . ARG A 1 184 ? 18.383 4.175 -3.859 1.00 89.06 184 ARG A C 1
ATOM 1369 O O . ARG A 1 184 ? 18.676 4.406 -5.028 1.00 89.06 184 ARG A O 1
ATOM 1376 N N . PHE A 1 185 ? 17.300 3.485 -3.492 1.00 89.75 185 PHE A N 1
ATOM 1377 C CA . PHE A 1 185 ? 16.293 3.016 -4.450 1.00 89.75 185 PHE A CA 1
ATOM 1378 C C . PHE A 1 185 ? 15.691 4.183 -5.231 1.00 89.75 185 PHE A C 1
ATOM 1380 O O . PHE A 1 185 ? 15.696 4.163 -6.457 1.00 89.75 185 PHE A O 1
ATOM 1387 N N . TYR A 1 186 ? 15.238 5.227 -4.543 1.00 89.81 186 TYR A N 1
ATOM 1388 C CA . TYR A 1 186 ? 14.630 6.387 -5.194 1.00 89.81 186 TYR A CA 1
ATOM 1389 C C . TYR A 1 186 ? 15.625 7.125 -6.099 1.00 89.81 186 TYR A C 1
ATOM 1391 O O . TYR A 1 186 ? 15.325 7.377 -7.267 1.00 89.81 186 TYR A O 1
ATOM 1399 N N . ASN A 1 187 ? 16.846 7.364 -5.611 1.00 87.62 187 ASN A N 1
ATOM 1400 C CA . ASN A 1 187 ? 17.897 8.034 -6.375 1.00 87.62 187 ASN A CA 1
ATOM 1401 C C . ASN A 1 187 ? 18.316 7.244 -7.624 1.00 87.62 187 ASN A C 1
ATOM 1403 O O . ASN A 1 187 ? 18.613 7.856 -8.648 1.00 87.62 187 ASN A O 1
ATOM 1407 N N . HIS A 1 188 ? 18.331 5.905 -7.567 1.00 87.88 188 HIS A N 1
ATOM 1408 C CA . HIS A 1 188 ? 18.641 5.061 -8.729 1.00 87.88 188 HIS A CA 1
ATOM 1409 C C . HIS A 1 188 ? 17.678 5.317 -9.897 1.00 87.88 188 HIS A C 1
ATOM 1411 O O . HIS A 1 188 ? 18.089 5.292 -11.052 1.00 87.88 188 HIS A O 1
ATOM 1417 N N . PHE A 1 189 ? 16.424 5.647 -9.590 1.00 86.44 189 PHE A N 1
ATOM 1418 C CA . PHE A 1 189 ? 15.390 5.975 -10.568 1.00 86.44 189 PHE A CA 1
ATOM 1419 C C . PHE A 1 189 ? 15.209 7.485 -10.810 1.00 86.44 189 PHE A C 1
ATOM 1421 O O . PHE A 1 189 ? 14.211 7.900 -11.404 1.00 86.44 189 PHE A O 1
ATOM 1428 N N . GLY A 1 190 ? 16.160 8.312 -10.360 1.00 84.69 190 GLY A N 1
ATOM 1429 C CA . GLY A 1 190 ? 16.166 9.763 -10.579 1.00 84.69 190 GLY A CA 1
ATOM 1430 C C . GLY A 1 190 ? 15.202 10.563 -9.695 1.00 84.69 190 GLY A C 1
ATOM 1431 O O . GLY A 1 190 ? 14.978 11.747 -9.958 1.00 84.69 190 GLY A O 1
ATOM 1432 N N . LEU A 1 191 ? 14.634 9.945 -8.656 1.00 83.25 191 LEU A N 1
ATOM 1433 C CA . LEU A 1 191 ? 13.717 10.586 -7.711 1.00 83.25 191 LEU A CA 1
ATOM 1434 C C . LEU A 1 191 ? 14.485 11.135 -6.505 1.00 83.25 191 LEU A C 1
ATOM 1436 O O . LEU A 1 191 ? 15.433 10.507 -6.042 1.00 83.25 191 LEU A O 1
ATOM 1440 N N . THR A 1 192 ? 14.056 12.279 -5.966 1.00 73.44 192 THR A N 1
ATOM 1441 C CA . THR A 1 192 ? 14.670 12.896 -4.778 1.00 73.44 192 THR A CA 1
ATOM 1442 C C . THR A 1 192 ? 13.650 13.107 -3.660 1.00 73.44 192 THR A C 1
ATOM 1444 O O . THR A 1 192 ? 12.489 13.432 -3.907 1.00 73.44 192 THR A O 1
ATOM 1447 N N . THR A 1 193 ? 14.096 12.944 -2.409 1.00 63.06 193 THR A N 1
ATOM 1448 C CA . THR A 1 193 ? 13.266 13.095 -1.194 1.00 63.06 193 THR A CA 1
ATOM 1449 C C . THR A 1 193 ? 13.728 14.250 -0.295 1.00 63.06 193 THR A C 1
ATOM 1451 O O . THR A 1 193 ? 13.395 14.299 0.883 1.00 63.06 193 THR A O 1
ATOM 1454 N N . GLU A 1 194 ? 14.550 15.168 -0.809 1.00 55.81 194 GLU A N 1
ATOM 1455 C CA . GLU A 1 194 ? 15.350 16.107 0.004 1.00 55.81 194 GLU A CA 1
ATOM 1456 C C . GLU A 1 194 ? 14.555 17.239 0.686 1.00 55.81 194 GLU A C 1
ATOM 1458 O O . GLU A 1 194 ? 15.122 17.998 1.467 1.00 55.81 194 GLU A O 1
ATOM 1463 N N . ALA A 1 195 ? 13.253 17.380 0.427 1.00 50.47 195 ALA A N 1
ATOM 1464 C CA . ALA A 1 195 ? 12.462 18.526 0.895 1.00 50.47 195 ALA A CA 1
ATOM 1465 C C . ALA A 1 195 ? 11.063 18.140 1.406 1.00 50.47 195 ALA A C 1
ATOM 1467 O O . ALA A 1 195 ? 10.111 18.901 1.237 1.00 50.47 195 ALA A O 1
ATOM 1468 N N . ALA A 1 196 ? 10.962 16.951 1.993 1.00 53.97 196 ALA A N 1
ATOM 1469 C CA . ALA A 1 196 ? 9.715 16.271 2.303 1.00 53.97 196 ALA A CA 1
ATOM 1470 C C . ALA A 1 196 ? 9.345 16.376 3.808 1.00 53.97 196 ALA A C 1
ATOM 1472 O O . ALA A 1 196 ? 10.191 16.048 4.646 1.00 53.97 196 ALA A O 1
ATOM 1473 N N . PRO A 1 197 ? 8.138 16.840 4.208 1.00 57.00 197 PRO A N 1
ATOM 1474 C CA . PRO A 1 197 ? 7.634 16.744 5.588 1.00 57.00 197 PRO A CA 1
ATOM 1475 C C . PRO A 1 197 ? 7.629 15.311 6.155 1.00 57.00 197 PRO A C 1
ATOM 1477 O O . PRO A 1 197 ? 7.852 14.339 5.449 1.00 57.00 197 PRO A O 1
ATOM 1480 N N . ALA A 1 198 ? 7.349 15.147 7.455 1.00 52.31 198 ALA A N 1
ATOM 1481 C CA . ALA A 1 198 ? 7.458 13.851 8.146 1.00 52.31 198 ALA A CA 1
ATOM 1482 C C . ALA A 1 198 ? 6.619 12.706 7.526 1.00 52.31 198 ALA A C 1
ATOM 1484 O O . ALA A 1 198 ? 7.073 11.563 7.522 1.00 52.31 198 ALA A O 1
ATOM 1485 N N . ARG A 1 199 ? 5.438 13.002 6.956 1.00 54.38 199 ARG A N 1
ATOM 1486 C CA . ARG A 1 199 ? 4.617 12.035 6.189 1.00 54.38 199 ARG A CA 1
ATOM 1487 C C . ARG A 1 199 ? 5.216 11.668 4.824 1.00 54.38 199 ARG A C 1
ATOM 1489 O O . ARG A 1 199 ? 4.869 10.644 4.258 1.00 54.38 199 ARG A O 1
ATOM 1496 N N . GLU A 1 200 ? 6.155 12.462 4.331 1.00 65.06 200 GLU A N 1
ATOM 1497 C CA . GLU A 1 200 ? 6.899 12.228 3.094 1.00 65.06 200 GLU A CA 1
ATOM 1498 C C . GLU A 1 200 ? 8.276 11.582 3.362 1.00 65.06 200 GLU A C 1
ATOM 1500 O O . GLU A 1 200 ? 9.110 11.476 2.459 1.00 65.06 200 GLU A O 1
ATOM 1505 N N . LEU A 1 201 ? 8.538 11.114 4.596 1.00 82.69 201 LEU A N 1
ATOM 1506 C CA . LEU A 1 201 ? 9.720 10.295 4.859 1.00 82.69 201 LEU A CA 1
ATOM 1507 C C . LEU A 1 201 ? 9.745 9.086 3.911 1.00 82.69 201 LEU A C 1
ATOM 1509 O O . LEU A 1 201 ? 8.698 8.507 3.605 1.00 82.69 201 LEU A O 1
ATOM 1513 N N . PRO A 1 202 ? 10.942 8.652 3.481 1.00 88.00 202 PRO A N 1
ATOM 1514 C CA . PRO A 1 202 ? 11.067 7.653 2.431 1.00 88.00 202 PRO A CA 1
ATOM 1515 C C . PRO A 1 202 ? 10.474 6.290 2.819 1.00 88.00 202 PRO A C 1
ATOM 1517 O O . PRO A 1 202 ? 10.169 5.498 1.933 1.00 88.00 202 PRO A O 1
ATOM 1520 N N . ASP A 1 203 ? 10.299 6.019 4.119 1.00 92.81 203 ASP A N 1
ATOM 1521 C CA . ASP A 1 203 ? 9.715 4.785 4.654 1.00 92.81 203 ASP A CA 1
ATOM 1522 C C . ASP A 1 203 ? 8.209 4.852 4.932 1.00 92.81 203 ASP A C 1
ATOM 1524 O O . ASP A 1 203 ? 7.660 3.870 5.436 1.00 92.81 203 ASP A O 1
ATOM 1528 N N . HIS A 1 204 ? 7.530 5.959 4.625 1.00 93.44 204 HIS A N 1
ATOM 1529 C CA . HIS A 1 204 ? 6.073 6.023 4.721 1.00 93.44 204 HIS A CA 1
ATOM 1530 C C . HIS A 1 204 ? 5.423 5.101 3.676 1.00 93.44 204 HIS A C 1
ATOM 1532 O O . HIS A 1 204 ? 5.887 5.006 2.539 1.00 93.44 204 HIS A O 1
ATOM 1538 N N . LEU A 1 205 ? 4.357 4.392 4.054 1.00 95.94 205 LEU A N 1
ATOM 1539 C CA . LEU A 1 205 ? 3.705 3.402 3.194 1.00 95.94 205 LEU A CA 1
ATOM 1540 C C . LEU A 1 205 ? 3.185 4.004 1.887 1.00 95.94 205 LEU A C 1
ATOM 1542 O O . LEU A 1 205 ? 3.415 3.419 0.831 1.00 95.94 205 LEU A O 1
ATOM 1546 N N . ALA A 1 206 ? 2.539 5.173 1.943 1.00 92.94 206 ALA A N 1
ATOM 1547 C CA . ALA A 1 206 ? 2.058 5.852 0.739 1.00 92.94 206 ALA A CA 1
ATOM 1548 C C . ALA A 1 206 ? 3.218 6.149 -0.229 1.00 92.94 206 ALA A C 1
ATOM 1550 O O . ALA A 1 206 ? 3.155 5.745 -1.384 1.00 92.94 206 ALA A O 1
ATOM 1551 N N . THR A 1 207 ? 4.334 6.701 0.265 1.00 91.81 207 THR A N 1
ATOM 1552 C CA . THR A 1 207 ? 5.545 6.981 -0.528 1.00 91.81 207 THR A CA 1
ATOM 1553 C C . THR A 1 207 ? 6.100 5.725 -1.204 1.00 91.81 207 THR A C 1
ATOM 1555 O O . THR A 1 207 ? 6.461 5.735 -2.381 1.00 91.81 207 THR A O 1
ATOM 1558 N N . GLN A 1 208 ? 6.146 4.607 -0.477 1.00 95.69 208 GLN A N 1
ATOM 1559 C CA . GLN A 1 208 ? 6.620 3.331 -1.015 1.00 95.69 208 GLN A CA 1
ATOM 1560 C C . GLN A 1 208 ? 5.675 2.767 -2.094 1.00 95.69 208 GLN A C 1
ATOM 1562 O O . GLN A 1 208 ? 6.135 2.217 -3.096 1.00 95.69 208 GLN A O 1
ATOM 1567 N N . LEU A 1 209 ? 4.357 2.917 -1.924 1.00 96.88 209 LEU A N 1
ATOM 1568 C CA . LEU A 1 209 ? 3.356 2.524 -2.923 1.00 96.88 209 LEU A CA 1
ATOM 1569 C C . LEU A 1 209 ? 3.399 3.433 -4.160 1.00 96.88 209 LEU A C 1
ATOM 1571 O O . LEU A 1 209 ? 3.311 2.944 -5.283 1.00 96.88 209 LEU A O 1
ATOM 1575 N N . GLU A 1 210 ? 3.610 4.735 -3.988 1.00 93.06 210 GLU A N 1
ATOM 1576 C CA . GLU A 1 210 ? 3.803 5.686 -5.088 1.00 93.06 210 GLU A CA 1
ATOM 1577 C C . GLU A 1 210 ? 5.053 5.373 -5.911 1.00 93.06 210 G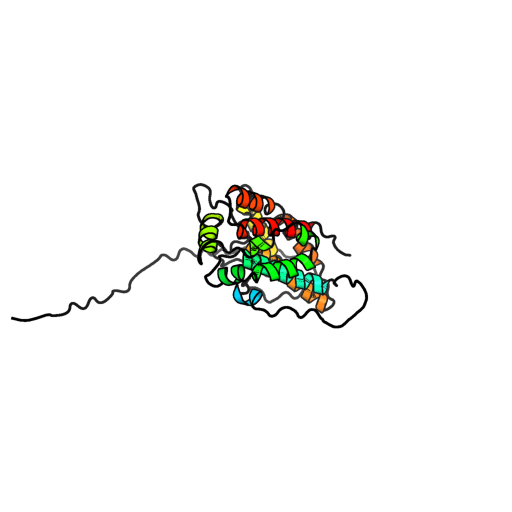LU A C 1
ATOM 1579 O O . GLU A 1 210 ? 5.034 5.449 -7.142 1.00 93.06 210 GLU A O 1
ATOM 1584 N N . PHE A 1 211 ? 6.132 4.952 -5.254 1.00 94.62 211 PHE A N 1
ATOM 1585 C CA . PHE A 1 211 ? 7.314 4.476 -5.955 1.00 94.62 211 PHE A CA 1
ATOM 1586 C C . PHE A 1 211 ? 7.012 3.229 -6.802 1.00 94.62 211 PHE A C 1
ATOM 1588 O O . PHE A 1 211 ? 7.417 3.150 -7.961 1.00 94.62 211 PHE A O 1
ATOM 1595 N N . LEU A 1 212 ? 6.232 2.278 -6.281 1.00 96.81 212 LEU A N 1
ATOM 1596 C CA . LEU A 1 212 ? 5.801 1.096 -7.039 1.00 96.81 212 LEU A CA 1
ATOM 1597 C C . LEU A 1 212 ? 4.848 1.443 -8.194 1.00 96.81 212 LEU A C 1
ATOM 1599 O O . LEU A 1 212 ? 4.930 0.834 -9.267 1.00 96.81 212 LEU A O 1
ATOM 1603 N N . HIS A 1 213 ? 3.979 2.439 -8.007 1.00 95.38 213 HIS A N 1
ATOM 1604 C CA . HIS A 1 213 ? 3.171 3.033 -9.072 1.00 95.38 213 HIS A CA 1
ATOM 1605 C C . HIS A 1 213 ? 4.068 3.581 -10.189 1.00 95.38 213 HIS A C 1
ATOM 1607 O O . HIS A 1 213 ? 3.874 3.241 -11.359 1.00 95.38 213 HIS A O 1
ATOM 1613 N N . TYR A 1 214 ? 5.088 4.363 -9.826 1.00 93.56 214 TYR A N 1
ATOM 1614 C CA . TYR A 1 214 ? 6.060 4.923 -10.759 1.00 93.56 214 TYR A CA 1
ATOM 1615 C C . TYR A 1 214 ? 6.830 3.834 -11.522 1.00 93.56 214 TYR A C 1
ATOM 1617 O O . TYR A 1 214 ? 6.862 3.866 -12.752 1.00 93.56 214 TYR A O 1
ATOM 1625 N N . LEU A 1 215 ? 7.367 2.823 -10.831 1.00 93.69 215 LEU A N 1
ATOM 1626 C CA . LEU A 1 215 ? 8.067 1.701 -11.469 1.00 93.69 215 LEU A CA 1
ATOM 1627 C C . LEU A 1 215 ? 7.172 0.931 -12.443 1.00 93.69 215 LEU A C 1
ATOM 1629 O O . LEU A 1 215 ? 7.597 0.584 -13.540 1.00 93.69 215 LEU A O 1
ATOM 1633 N N . SER A 1 216 ? 5.917 0.688 -12.065 1.00 94.50 216 SER A N 1
ATOM 1634 C CA . SER A 1 216 ? 4.962 -0.029 -12.919 1.00 94.50 216 SER A CA 1
ATOM 1635 C C . SER A 1 216 ? 4.563 0.792 -14.147 1.00 94.50 216 SER A C 1
ATOM 1637 O O . SER A 1 216 ? 4.293 0.234 -15.212 1.00 94.50 216 SER A O 1
ATOM 1639 N N . ARG A 1 217 ? 4.540 2.125 -14.019 1.00 93.38 217 ARG A N 1
ATOM 1640 C CA . ARG A 1 217 ? 4.366 3.032 -15.153 1.00 93.38 217 ARG A CA 1
ATOM 1641 C C . ARG A 1 217 ? 5.563 2.963 -16.100 1.00 93.38 217 ARG A C 1
ATOM 1643 O O . ARG A 1 217 ? 5.340 2.770 -17.287 1.00 93.38 217 ARG A O 1
ATOM 1650 N N . LEU A 1 218 ? 6.793 3.061 -15.586 1.00 91.81 218 LEU A N 1
ATOM 1651 C CA . LEU A 1 218 ? 8.004 2.914 -16.403 1.00 91.81 218 LEU A CA 1
ATOM 1652 C C . LEU A 1 218 ? 8.034 1.564 -17.125 1.00 91.81 218 LEU A C 1
ATOM 1654 O O . LEU A 1 218 ? 8.313 1.519 -18.318 1.00 91.81 218 LEU A O 1
ATOM 1658 N N . GLU A 1 219 ? 7.680 0.479 -16.429 1.00 93.62 219 GLU A N 1
ATOM 1659 C CA . GLU A 1 219 ? 7.569 -0.857 -17.023 1.00 93.62 219 GLU A CA 1
ATOM 1660 C C . GLU A 1 219 ? 6.554 -0.864 -18.180 1.00 93.62 219 GLU A C 1
ATOM 1662 O O . GLU A 1 219 ? 6.847 -1.360 -19.265 1.00 93.62 219 GLU A O 1
ATOM 1667 N N . SER A 1 220 ? 5.368 -0.283 -17.971 1.00 92.69 220 SER A N 1
ATOM 1668 C CA . SER A 1 220 ? 4.336 -0.169 -19.008 1.00 92.69 220 SER A CA 1
ATOM 1669 C C . SER A 1 220 ? 4.782 0.687 -20.197 1.00 92.69 220 SER A C 1
ATOM 1671 O O . SER A 1 220 ? 4.413 0.368 -21.325 1.00 92.69 220 SER A O 1
ATOM 1673 N N . ASP A 1 221 ? 5.523 1.769 -19.953 1.00 91.38 221 ASP A N 1
ATOM 1674 C CA . ASP A 1 221 ? 6.020 2.670 -20.992 1.00 91.38 221 ASP A CA 1
ATOM 1675 C C . ASP A 1 221 ? 7.130 1.982 -21.809 1.00 91.38 221 ASP A C 1
ATOM 1677 O O . ASP A 1 221 ? 7.100 2.056 -23.034 1.00 91.38 221 ASP A O 1
ATOM 1681 N N . CYS A 1 222 ? 8.039 1.231 -21.172 1.00 92.25 222 CYS A N 1
ATOM 1682 C CA . CYS A 1 222 ? 9.058 0.432 -21.866 1.00 92.25 222 CYS A CA 1
ATOM 1683 C C . CYS A 1 222 ? 8.418 -0.622 -22.780 1.00 92.25 222 CYS A C 1
ATOM 1685 O O . CYS A 1 222 ? 8.730 -0.705 -23.965 1.00 92.25 222 CYS A O 1
ATOM 1687 N N . LEU A 1 223 ? 7.441 -1.368 -22.252 1.00 92.19 223 LEU A N 1
ATOM 1688 C CA . LEU A 1 223 ? 6.710 -2.381 -23.018 1.00 92.19 223 LEU A CA 1
ATOM 1689 C C . LEU A 1 223 ? 5.880 -1.783 -24.164 1.00 92.19 223 LEU A C 1
ATOM 1691 O O . LEU A 1 223 ? 5.635 -2.469 -25.146 1.00 92.19 223 LEU A O 1
ATOM 1695 N N . ALA A 1 224 ? 5.440 -0.526 -24.054 1.00 91.94 224 ALA A N 1
ATOM 1696 C CA . ALA A 1 224 ? 4.719 0.161 -25.128 1.00 91.94 224 ALA A CA 1
ATOM 1697 C C . ALA A 1 224 ? 5.619 0.549 -26.313 1.00 91.94 224 ALA A C 1
ATOM 1699 O O . ALA A 1 224 ? 5.111 0.755 -27.413 1.00 91.94 224 ALA A O 1
ATOM 1700 N N . HIS A 1 225 ? 6.924 0.689 -26.071 1.00 93.12 225 HIS A N 1
ATOM 1701 C CA . HIS A 1 225 ? 7.922 1.095 -27.062 1.00 93.12 225 HIS A CA 1
ATOM 1702 C C . HIS A 1 225 ? 8.873 -0.054 -27.432 1.00 93.12 225 HIS A C 1
ATOM 1704 O O . HIS A 1 225 ? 9.925 0.199 -28.015 1.00 93.12 225 HIS A O 1
ATOM 1710 N N . ASP A 1 226 ? 8.522 -1.295 -27.075 1.00 91.81 226 ASP A N 1
ATOM 1711 C CA . ASP A 1 226 ? 9.331 -2.499 -27.298 1.00 91.81 226 ASP A CA 1
ATOM 1712 C C . ASP A 1 226 ? 10.777 -2.386 -26.762 1.00 91.81 226 ASP A C 1
ATOM 1714 O O . ASP A 1 226 ? 11.720 -2.932 -27.338 1.00 91.81 226 ASP A O 1
ATOM 1718 N N . THR A 1 227 ? 10.966 -1.678 -25.640 1.00 91.94 227 THR A N 1
ATOM 1719 C CA . THR A 1 227 ? 12.258 -1.570 -24.944 1.00 91.94 227 THR A CA 1
ATOM 1720 C C . THR A 1 227 ? 12.331 -2.497 -23.730 1.00 91.94 227 THR A C 1
ATOM 1722 O O . THR A 1 227 ? 11.312 -2.932 -23.190 1.00 91.94 227 THR A O 1
ATOM 1725 N N . ASP A 1 228 ? 13.552 -2.777 -23.265 1.00 89.50 228 ASP A N 1
ATOM 1726 C CA . ASP A 1 228 ? 13.779 -3.629 -22.094 1.00 89.50 228 ASP A CA 1
ATOM 1727 C C . ASP A 1 228 ? 13.134 -3.032 -20.828 1.00 89.50 228 ASP A C 1
ATOM 1729 O O . ASP A 1 228 ? 13.353 -1.871 -20.478 1.00 89.50 228 ASP A O 1
ATOM 1733 N N . ALA A 1 229 ? 12.321 -3.843 -20.150 1.00 91.69 229 ALA A N 1
ATOM 1734 C CA . ALA A 1 229 ? 11.594 -3.492 -18.934 1.00 91.69 229 ALA A CA 1
ATOM 1735 C C . ALA A 1 229 ? 12.101 -4.265 -17.699 1.00 91.69 229 ALA A C 1
ATOM 1737 O O . ALA A 1 229 ? 11.530 -4.152 -16.606 1.00 91.69 229 ALA A O 1
ATOM 1738 N N . ASP A 1 230 ? 13.158 -5.066 -17.846 1.00 90.25 230 ASP A N 1
ATOM 1739 C CA . ASP A 1 230 ? 13.617 -5.986 -16.813 1.00 90.25 230 ASP A CA 1
ATOM 1740 C C . ASP A 1 230 ? 14.195 -5.278 -15.588 1.00 90.25 230 ASP A C 1
ATOM 1742 O O . ASP A 1 230 ? 14.000 -5.753 -14.466 1.00 90.25 230 ASP A O 1
ATOM 1746 N N . ASP A 1 231 ? 14.837 -4.120 -15.761 1.00 88.31 231 ASP A N 1
ATOM 1747 C CA . ASP A 1 231 ? 15.294 -3.297 -14.635 1.00 88.31 231 ASP A CA 1
ATOM 1748 C C . ASP A 1 231 ? 14.123 -2.865 -13.746 1.00 88.31 231 ASP A C 1
ATOM 1750 O O . ASP A 1 231 ? 14.183 -3.008 -12.522 1.00 88.31 231 ASP A O 1
ATOM 1754 N N . CYS A 1 232 ? 13.010 -2.436 -14.352 1.00 89.75 232 CYS A N 1
ATOM 1755 C CA . CYS A 1 232 ? 11.802 -2.060 -13.616 1.00 89.75 232 CYS A CA 1
ATOM 1756 C C . CYS A 1 232 ? 11.198 -3.267 -12.886 1.00 89.75 232 CYS A C 1
ATOM 1758 O O . CYS A 1 232 ? 10.809 -3.162 -11.720 1.00 89.75 232 CYS A O 1
ATOM 1760 N N . ARG A 1 233 ? 11.158 -4.439 -13.535 1.00 92.12 233 ARG A N 1
ATOM 1761 C CA . ARG A 1 233 ? 10.627 -5.678 -12.942 1.00 92.12 233 ARG A CA 1
ATOM 1762 C C . ARG A 1 233 ? 11.466 -6.161 -11.765 1.00 92.12 233 ARG A C 1
ATOM 1764 O O . ARG A 1 233 ? 10.899 -6.496 -10.722 1.00 92.12 233 ARG A O 1
ATOM 1771 N N . ARG A 1 234 ? 12.794 -6.192 -11.926 1.00 91.81 234 ARG A N 1
ATOM 1772 C CA . ARG A 1 234 ? 13.741 -6.576 -10.870 1.00 91.81 234 ARG A CA 1
ATOM 1773 C C . ARG A 1 234 ? 13.645 -5.618 -9.693 1.00 91.81 234 ARG A C 1
ATOM 1775 O O . ARG A 1 234 ? 13.446 -6.076 -8.574 1.00 91.81 234 ARG A O 1
ATOM 1782 N N . ALA A 1 235 ? 13.694 -4.312 -9.948 1.00 92.19 235 ALA A N 1
ATOM 1783 C CA . ALA A 1 235 ? 13.590 -3.313 -8.894 1.00 92.19 235 ALA A CA 1
ATOM 1784 C C . ALA A 1 235 ? 12.252 -3.382 -8.153 1.00 92.19 235 ALA A C 1
ATOM 1786 O O . ALA A 1 235 ? 12.246 -3.338 -6.926 1.00 92.19 235 ALA A O 1
ATOM 1787 N N . ARG A 1 236 ? 11.127 -3.548 -8.865 1.00 94.69 236 ARG A N 1
ATOM 1788 C CA . ARG A 1 236 ? 9.803 -3.716 -8.247 1.00 94.69 236 ARG A CA 1
ATOM 1789 C C . ARG A 1 236 ? 9.782 -4.929 -7.318 1.00 94.69 236 ARG A C 1
ATOM 1791 O O . ARG A 1 236 ? 9.372 -4.792 -6.170 1.00 94.69 236 ARG A O 1
ATOM 1798 N N . ARG A 1 237 ? 10.236 -6.096 -7.788 1.00 94.56 237 ARG A N 1
ATOM 1799 C CA . ARG A 1 237 ? 10.290 -7.324 -6.976 1.00 94.56 237 ARG A CA 1
ATOM 1800 C C . ARG A 1 237 ? 11.174 -7.137 -5.742 1.00 94.56 237 ARG A C 1
ATOM 1802 O O . ARG A 1 237 ? 10.703 -7.336 -4.626 1.00 94.56 237 ARG A O 1
ATOM 1809 N N . ASP A 1 238 ? 12.413 -6.694 -5.939 1.00 94.69 238 ASP A N 1
ATOM 1810 C CA . ASP A 1 238 ? 13.375 -6.515 -4.851 1.00 94.69 238 ASP A CA 1
ATOM 1811 C C . ASP A 1 238 ? 12.862 -5.500 -3.816 1.00 94.69 238 ASP A C 1
ATOM 1813 O O . ASP A 1 238 ? 13.031 -5.696 -2.611 1.00 94.69 238 ASP A O 1
ATOM 1817 N N . PHE A 1 239 ? 12.191 -4.434 -4.265 1.00 95.75 239 PHE A N 1
ATOM 1818 C CA . PHE A 1 239 ? 11.602 -3.437 -3.379 1.00 95.75 239 PHE A CA 1
ATOM 1819 C C . PHE A 1 239 ? 10.449 -4.015 -2.550 1.00 95.75 239 PHE A C 1
ATOM 1821 O O . PHE A 1 239 ? 10.414 -3.833 -1.332 1.00 95.75 239 PHE A O 1
ATOM 1828 N N . LEU A 1 240 ? 9.531 -4.754 -3.182 1.00 96.75 240 LEU A N 1
ATOM 1829 C CA . LEU A 1 240 ? 8.420 -5.416 -2.493 1.00 96.75 240 LEU A CA 1
ATOM 1830 C C . LEU A 1 240 ? 8.928 -6.376 -1.409 1.00 96.75 240 LEU A C 1
ATOM 1832 O O . LEU A 1 240 ? 8.494 -6.283 -0.259 1.00 96.75 240 LEU A O 1
ATOM 1836 N N . GLU A 1 241 ? 9.868 -7.254 -1.763 1.00 95.44 241 GLU A N 1
ATOM 1837 C CA . GLU A 1 241 ? 10.422 -8.284 -0.876 1.00 95.44 241 GLU A CA 1
ATOM 1838 C C . GLU A 1 241 ? 11.167 -7.689 0.323 1.00 95.44 241 GLU A C 1
ATOM 1840 O O . GLU A 1 241 ? 11.045 -8.181 1.445 1.00 95.44 241 GLU A O 1
ATOM 1845 N N . ARG A 1 242 ? 11.940 -6.619 0.109 1.00 93.56 242 ARG A N 1
ATOM 1846 C CA . ARG A 1 242 ? 12.825 -6.058 1.142 1.00 93.56 242 ARG A CA 1
ATOM 1847 C C . ARG A 1 242 ? 12.162 -4.984 1.995 1.00 93.56 242 ARG A C 1
ATOM 1849 O O . ARG A 1 242 ? 12.513 -4.853 3.175 1.00 93.56 242 ARG A O 1
ATOM 1856 N N . HIS A 1 243 ? 11.238 -4.214 1.419 1.00 94.69 243 HIS A N 1
ATOM 1857 C CA . HIS A 1 243 ? 10.749 -2.977 2.028 1.00 94.69 243 HIS A CA 1
ATOM 1858 C C . HIS A 1 243 ? 9.268 -2.985 2.405 1.00 94.69 243 HIS A C 1
ATOM 1860 O O . HIS A 1 243 ? 8.923 -2.247 3.322 1.00 94.69 243 HIS A O 1
ATOM 1866 N N . LEU A 1 244 ? 8.416 -3.845 1.828 1.00 96.31 244 LEU A N 1
ATOM 1867 C CA . LEU A 1 244 ? 6.988 -3.920 2.193 1.00 96.31 244 LEU A CA 1
ATOM 1868 C C . LEU A 1 244 ? 6.566 -5.269 2.790 1.00 96.31 244 LEU A C 1
ATOM 1870 O O . LEU A 1 244 ? 5.973 -5.306 3.872 1.00 96.31 244 LEU A O 1
ATOM 1874 N N . ALA A 1 245 ? 6.901 -6.379 2.130 1.00 96.19 245 ALA A N 1
ATOM 1875 C CA . ALA A 1 245 ? 6.510 -7.724 2.556 1.00 96.19 245 ALA A CA 1
ATOM 1876 C C . ALA A 1 245 ? 6.874 -8.064 4.022 1.00 96.19 245 ALA A C 1
ATOM 1878 O O . ALA A 1 245 ? 6.045 -8.677 4.700 1.00 96.19 245 ALA A O 1
ATOM 1879 N N . PRO A 1 246 ? 8.031 -7.635 4.579 1.00 94.44 246 PRO A N 1
ATOM 1880 C CA . PRO A 1 246 ? 8.415 -8.013 5.941 1.00 94.44 246 PRO A CA 1
ATOM 1881 C C . PRO A 1 246 ? 7.529 -7.432 7.053 1.00 94.44 246 PRO A C 1
ATOM 1883 O O . PRO A 1 246 ? 7.480 -7.983 8.158 1.00 94.44 246 PRO A O 1
ATOM 1886 N N . TRP A 1 247 ? 6.859 -6.299 6.815 1.00 95.69 247 TRP A N 1
ATOM 1887 C CA . TRP A 1 247 ? 6.189 -5.554 7.887 1.00 95.69 247 TRP A CA 1
ATOM 1888 C C . TRP A 1 247 ? 4.691 -5.335 7.672 1.00 95.69 247 TRP A C 1
ATOM 1890 O O . TRP A 1 247 ? 3.973 -5.180 8.658 1.00 95.69 247 TRP A O 1
ATOM 1900 N N . LEU A 1 248 ? 4.166 -5.423 6.448 1.00 97.50 248 LEU A N 1
ATOM 1901 C CA . LEU A 1 248 ? 2.718 -5.309 6.228 1.00 97.50 248 LEU A CA 1
ATOM 1902 C C . LEU A 1 248 ? 1.873 -6.351 6.993 1.00 97.50 248 LEU A C 1
ATOM 1904 O O . LEU A 1 248 ? 0.840 -5.970 7.546 1.00 97.50 248 LEU A O 1
ATOM 1908 N N . PRO A 1 249 ? 2.299 -7.622 7.162 1.00 97.69 249 PRO A N 1
ATOM 1909 C CA . PRO A 1 249 ? 1.593 -8.559 8.042 1.00 97.69 249 PRO A CA 1
ATOM 1910 C C . PRO A 1 249 ? 1.603 -8.146 9.523 1.00 97.69 249 PRO A C 1
ATOM 1912 O O . PRO A 1 249 ? 0.773 -8.601 10.308 1.00 97.69 249 PRO A O 1
ATOM 1915 N N . GLN A 1 250 ? 2.565 -7.323 9.953 1.00 97.62 250 GLN A N 1
ATOM 1916 C CA . GLN A 1 250 ? 2.588 -6.757 11.305 1.00 97.62 250 GLN A CA 1
ATOM 1917 C C . GLN A 1 250 ? 1.587 -5.606 11.427 1.00 97.62 250 GLN A C 1
ATOM 1919 O O . GLN A 1 250 ? 0.832 -5.584 12.396 1.00 97.62 250 GLN A O 1
ATOM 1924 N N . LEU A 1 251 ? 1.527 -4.714 10.431 1.00 97.69 251 LEU A N 1
ATOM 1925 C CA . LEU A 1 251 ? 0.519 -3.651 10.358 1.00 97.69 251 LEU A CA 1
ATOM 1926 C C . LEU A 1 251 ? -0.901 -4.233 10.419 1.00 97.69 251 LEU A C 1
ATOM 1928 O O . LEU A 1 251 ? -1.685 -3.832 11.276 1.00 97.69 251 LEU A O 1
ATOM 1932 N N . ALA A 1 252 ? -1.207 -5.230 9.581 1.00 98.19 252 ALA A N 1
ATOM 1933 C CA . ALA A 1 252 ? -2.518 -5.886 9.562 1.00 98.19 252 ALA A CA 1
ATOM 1934 C C . ALA A 1 252 ? -2.895 -6.477 10.935 1.00 98.19 252 ALA A C 1
ATOM 1936 O O . ALA A 1 252 ? -4.010 -6.285 11.421 1.00 98.19 252 ALA A O 1
ATOM 1937 N N . ARG A 1 253 ? -1.942 -7.134 11.614 1.00 97.94 253 ARG A N 1
ATOM 1938 C CA . ARG A 1 253 ? -2.155 -7.660 12.972 1.00 97.94 253 ARG A CA 1
ATOM 1939 C C . ARG A 1 253 ? -2.432 -6.558 13.991 1.00 97.94 253 ARG A C 1
ATOM 1941 O O . ARG A 1 253 ? -3.334 -6.725 14.806 1.00 97.94 253 ARG A O 1
ATOM 1948 N N . ARG A 1 254 ? -1.696 -5.443 13.948 1.00 97.19 254 ARG A N 1
ATOM 1949 C CA . ARG A 1 254 ? -1.924 -4.316 14.866 1.00 97.19 254 ARG A CA 1
ATOM 1950 C C . ARG A 1 254 ? -3.292 -3.673 14.653 1.00 97.19 254 ARG A C 1
ATOM 1952 O O . ARG A 1 254 ? -3.978 -3.397 15.631 1.00 97.19 254 ARG A O 1
ATOM 1959 N N . LEU A 1 255 ? -3.724 -3.515 13.401 1.00 97.81 255 LEU A N 1
ATOM 1960 C CA . LEU A 1 255 ? -5.058 -3.000 13.074 1.00 97.81 255 LEU A CA 1
ATOM 1961 C C . LEU A 1 255 ? -6.165 -3.884 13.664 1.00 97.81 255 LEU A C 1
ATOM 1963 O O . LEU A 1 255 ? -7.114 -3.374 14.257 1.00 97.81 255 LEU A O 1
ATOM 1967 N N . ALA A 1 256 ? -6.011 -5.208 13.588 1.00 97.50 256 ALA A N 1
ATOM 1968 C CA . ALA A 1 256 ? -6.933 -6.138 14.234 1.00 97.50 256 ALA A CA 1
ATOM 1969 C C . ALA A 1 256 ? -6.891 -6.036 15.773 1.00 97.50 256 ALA A C 1
ATOM 1971 O O . ALA A 1 256 ? -7.938 -5.953 16.413 1.00 97.50 256 ALA A O 1
ATOM 1972 N N . GLN A 1 257 ? -5.694 -5.994 16.370 1.00 97.25 257 GLN A N 1
ATOM 1973 C CA . GLN A 1 257 ? -5.495 -5.899 17.825 1.00 97.25 257 GLN A CA 1
ATOM 1974 C C . GLN A 1 257 ? -6.080 -4.617 18.428 1.00 97.25 257 GLN A C 1
ATOM 1976 O O . GLN A 1 257 ? -6.654 -4.647 19.514 1.00 97.25 257 GLN A O 1
ATOM 1981 N N . HIS A 1 258 ? -5.962 -3.496 17.718 1.00 96.12 258 HIS A N 1
ATOM 1982 C CA . HIS A 1 258 ? -6.493 -2.200 18.138 1.00 96.12 258 HIS A CA 1
ATOM 1983 C C . HIS A 1 258 ? -7.937 -1.957 17.694 1.00 96.12 258 HIS A C 1
ATOM 1985 O O . HIS A 1 258 ? -8.400 -0.814 17.767 1.00 96.12 258 HIS A O 1
ATOM 1991 N N . GLN A 1 259 ? -8.630 -3.021 17.266 1.00 95.56 259 GLN A N 1
ATOM 1992 C CA . GLN A 1 259 ? -10.042 -3.011 16.890 1.00 95.56 259 GLN A CA 1
ATOM 1993 C C . GLN A 1 259 ? -10.357 -1.877 15.909 1.00 95.56 259 GLN A C 1
ATOM 1995 O O . GLN A 1 259 ? -11.312 -1.132 16.108 1.00 95.56 259 GLN A O 1
ATOM 2000 N N . ALA A 1 260 ? -9.512 -1.725 14.885 1.00 96.81 260 ALA A N 1
ATOM 2001 C CA . ALA A 1 260 ? -9.689 -0.691 13.877 1.00 96.81 260 ALA A CA 1
ATOM 2002 C C . ALA A 1 260 ? -11.082 -0.776 13.231 1.00 96.81 260 ALA A C 1
ATOM 2004 O O . ALA A 1 260 ? -11.640 -1.876 13.119 1.00 96.81 260 ALA A O 1
ATOM 2005 N N . LEU A 1 261 ? -11.614 0.357 12.757 1.00 96.50 261 LEU A N 1
ATOM 2006 C CA . LEU A 1 261 ? -12.816 0.360 11.911 1.00 96.50 261 LEU A CA 1
ATOM 2007 C C . LEU A 1 261 ? -12.699 -0.686 10.780 1.00 96.50 261 LEU A C 1
ATOM 2009 O O . LEU A 1 261 ? -11.585 -0.913 10.281 1.00 96.50 261 LEU A O 1
ATOM 2013 N N . PRO A 1 262 ? -13.816 -1.322 10.359 1.00 96.69 262 PRO A N 1
ATOM 2014 C CA . PRO A 1 262 ? -13.815 -2.351 9.313 1.00 96.69 262 PRO A CA 1
ATOM 2015 C C . PRO A 1 262 ? -13.010 -1.949 8.075 1.00 96.69 262 PRO A C 1
ATOM 2017 O O . PRO A 1 262 ? -12.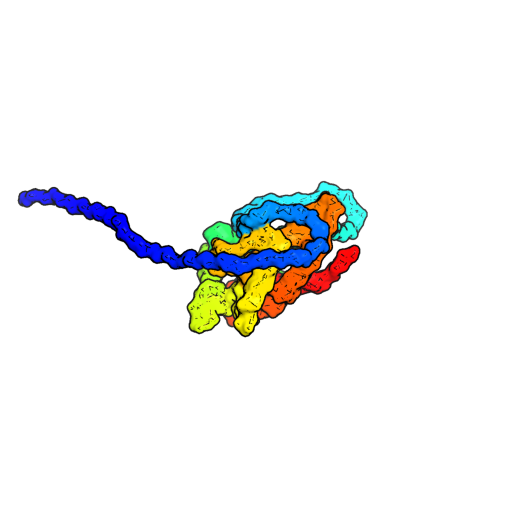156 -2.722 7.638 1.00 96.69 262 PRO A O 1
ATOM 2020 N N . PHE A 1 263 ? -13.169 -0.705 7.613 1.00 97.69 263 PHE A N 1
ATOM 2021 C CA . PHE A 1 263 ? -12.397 -0.136 6.510 1.00 97.69 263 PHE A CA 1
ATOM 2022 C C . PHE A 1 263 ? -10.880 -0.317 6.666 1.00 97.69 263 PHE A C 1
ATOM 2024 O O . PHE A 1 263 ? -10.245 -0.952 5.825 1.00 97.69 263 PHE A O 1
ATOM 2031 N N . TYR A 1 264 ? -10.279 0.194 7.748 1.00 98.00 264 TYR A N 1
ATOM 2032 C CA . TYR A 1 264 ? -8.822 0.145 7.923 1.00 98.00 264 TYR A CA 1
ATOM 2033 C C . TYR A 1 264 ? -8.311 -1.264 8.203 1.00 98.00 264 TYR A C 1
ATOM 2035 O O . TYR A 1 264 ? -7.246 -1.635 7.709 1.00 98.00 264 TYR A O 1
ATOM 2043 N N . ARG A 1 265 ? -9.065 -2.070 8.959 1.00 97.88 265 ARG A N 1
ATOM 2044 C CA . ARG A 1 265 ? -8.722 -3.478 9.197 1.00 97.88 265 ARG A CA 1
ATOM 2045 C C . ARG A 1 265 ? -8.649 -4.251 7.880 1.00 97.88 265 ARG A C 1
ATOM 2047 O O . ARG A 1 265 ? -7.620 -4.866 7.595 1.00 97.88 265 ARG A O 1
ATOM 2054 N N . THR A 1 266 ? -9.684 -4.146 7.050 1.00 98.38 266 THR A N 1
ATOM 2055 C CA . THR A 1 266 ? -9.736 -4.823 5.752 1.00 98.38 266 THR A CA 1
ATOM 2056 C C . THR A 1 266 ? -8.727 -4.238 4.763 1.00 98.38 266 THR A C 1
ATOM 2058 O O . THR A 1 266 ? -8.118 -4.994 4.006 1.00 98.38 266 THR A O 1
ATOM 2061 N N . LEU A 1 267 ? -8.444 -2.932 4.809 1.00 98.38 267 LEU A N 1
ATOM 2062 C CA . LEU A 1 267 ? -7.385 -2.310 4.006 1.00 98.38 267 LEU A CA 1
ATOM 2063 C C . LEU A 1 267 ? -5.990 -2.851 4.361 1.00 98.38 267 LEU A C 1
ATOM 2065 O O . LEU A 1 267 ? -5.227 -3.211 3.464 1.00 98.38 267 LEU A O 1
ATOM 2069 N N . GLY A 1 268 ? -5.652 -2.958 5.649 1.00 98.25 268 GLY A N 1
ATOM 2070 C CA . GLY A 1 268 ? -4.369 -3.515 6.088 1.00 98.25 268 GLY A CA 1
ATOM 2071 C C . GLY A 1 268 ? -4.196 -4.980 5.683 1.00 98.25 268 GLY A C 1
ATOM 2072 O O . GLY A 1 268 ? -3.133 -5.396 5.216 1.00 98.25 268 GLY A O 1
ATOM 2073 N N . GLU A 1 269 ? -5.268 -5.756 5.800 1.00 98.12 269 GLU A N 1
ATOM 2074 C CA . GLU A 1 269 ? -5.337 -7.133 5.327 1.00 98.12 269 GLU A CA 1
ATOM 2075 C C . GLU A 1 269 ? -5.184 -7.265 3.805 1.00 98.12 269 GLU A C 1
ATOM 2077 O O . GLU A 1 269 ? -4.448 -8.137 3.328 1.00 98.12 269 GLU A O 1
ATOM 2082 N N . LEU A 1 270 ? -5.854 -6.397 3.042 1.00 98.50 270 LEU A N 1
ATOM 2083 C CA . LEU A 1 270 ? -5.752 -6.324 1.587 1.00 98.50 270 LEU A CA 1
ATOM 2084 C C . LEU A 1 270 ? -4.320 -5.993 1.153 1.00 98.50 270 LEU A C 1
ATOM 2086 O O . LEU A 1 270 ? -3.773 -6.693 0.304 1.00 98.50 270 LEU A O 1
ATOM 2090 N N . LEU A 1 271 ? -3.697 -4.981 1.765 1.00 98.44 271 LEU A N 1
ATOM 2091 C CA . LEU A 1 271 ? -2.305 -4.590 1.516 1.00 98.44 271 LEU A CA 1
ATOM 2092 C C . LEU A 1 271 ? -1.347 -5.763 1.740 1.00 98.44 271 LEU A C 1
ATOM 2094 O O . LEU A 1 271 ? -0.570 -6.106 0.849 1.00 98.44 271 LEU A O 1
ATOM 2098 N N . ALA A 1 272 ? -1.422 -6.419 2.901 1.00 98.19 272 ALA A N 1
ATOM 2099 C CA . ALA A 1 272 ? -0.541 -7.539 3.225 1.00 98.19 272 ALA A CA 1
ATOM 2100 C C . ALA A 1 272 ? -0.700 -8.707 2.236 1.00 98.19 272 ALA A C 1
ATOM 2102 O O . ALA A 1 272 ? 0.296 -9.272 1.777 1.00 98.19 272 ALA A O 1
ATOM 2103 N N . ARG A 1 273 ? -1.941 -9.056 1.870 1.00 97.75 273 ARG A N 1
ATOM 2104 C CA . ARG A 1 273 ? -2.215 -10.134 0.907 1.00 97.75 273 ARG A CA 1
ATOM 2105 C C . ARG A 1 273 ? -1.769 -9.772 -0.508 1.00 97.75 273 ARG A C 1
ATOM 2107 O O . ARG A 1 273 ? -1.120 -10.592 -1.149 1.00 97.75 273 ARG A O 1
ATOM 2114 N N . PHE A 1 274 ? -2.089 -8.570 -0.983 1.00 98.00 274 PHE A N 1
ATOM 2115 C CA . PHE A 1 274 ? -1.735 -8.121 -2.329 1.00 98.00 274 PHE A CA 1
ATOM 2116 C C . PHE A 1 274 ? -0.218 -8.073 -2.526 1.00 98.00 274 PHE A C 1
ATOM 2118 O O . PHE A 1 274 ? 0.285 -8.608 -3.510 1.00 98.00 274 PHE A O 1
ATOM 2125 N N . ILE A 1 275 ? 0.523 -7.510 -1.567 1.00 97.44 275 ILE A N 1
ATOM 2126 C CA . ILE A 1 275 ? 1.987 -7.443 -1.651 1.00 97.44 275 ILE A CA 1
ATOM 2127 C C . ILE A 1 275 ? 2.612 -8.840 -1.619 1.00 97.44 275 ILE A C 1
ATOM 2129 O O . ILE A 1 275 ? 3.511 -9.105 -2.410 1.00 97.44 275 ILE A O 1
ATOM 2133 N N . ARG A 1 276 ? 2.097 -9.760 -0.792 1.00 96.12 276 ARG A N 1
ATOM 2134 C CA . ARG A 1 276 ? 2.553 -11.158 -0.782 1.00 96.12 276 ARG A CA 1
ATOM 2135 C C . ARG A 1 276 ? 2.355 -11.842 -2.140 1.00 96.12 276 ARG A C 1
ATOM 2137 O O . ARG A 1 276 ? 3.271 -12.482 -2.647 1.00 96.12 276 ARG A O 1
ATOM 2144 N N . LEU A 1 277 ? 1.184 -11.673 -2.752 1.00 95.81 277 LEU A N 1
ATOM 2145 C CA . LEU A 1 277 ? 0.900 -12.234 -4.077 1.00 95.81 277 LEU A CA 1
ATOM 2146 C C . LEU A 1 277 ? 1.788 -11.612 -5.164 1.00 95.81 277 LEU A C 1
ATOM 2148 O O . LEU A 1 277 ? 2.225 -12.307 -6.076 1.00 95.81 277 LEU A O 1
ATOM 2152 N N . GLU A 1 278 ? 2.107 -10.323 -5.055 1.00 94.75 278 GLU A N 1
ATOM 2153 C CA . GLU A 1 278 ? 3.033 -9.653 -5.970 1.00 94.75 278 GLU A CA 1
ATOM 2154 C C . GLU A 1 278 ? 4.491 -10.114 -5.821 1.00 94.75 278 GLU A C 1
ATOM 2156 O O . GLU A 1 278 ? 5.218 -10.082 -6.816 1.00 94.75 278 GLU A O 1
ATOM 2161 N N . THR A 1 279 ? 4.912 -10.561 -4.630 1.00 91.56 279 THR A N 1
ATOM 2162 C CA . THR A 1 279 ? 6.237 -11.174 -4.408 1.00 91.56 279 THR A CA 1
ATOM 2163 C C . THR A 1 279 ? 6.303 -12.640 -4.833 1.00 91.56 279 THR A C 1
ATOM 2165 O O . THR A 1 279 ? 7.329 -13.083 -5.331 1.00 91.56 279 THR A O 1
ATOM 2168 N N . GLU A 1 280 ? 5.214 -13.397 -4.666 1.00 86.19 280 GLU A N 1
ATOM 2169 C CA . GLU A 1 280 ? 5.139 -14.819 -5.041 1.00 86.19 280 GLU A CA 1
ATOM 2170 C C . GLU A 1 280 ? 4.881 -15.017 -6.547 1.00 86.19 280 GLU A C 1
ATOM 2172 O O . GLU A 1 280 ? 5.101 -16.107 -7.080 1.00 86.19 280 GLU A O 1
ATOM 2177 N N . ALA A 1 281 ? 4.408 -13.979 -7.249 1.00 74.19 281 ALA A N 1
ATOM 2178 C CA . ALA A 1 281 ? 4.127 -14.056 -8.674 1.00 74.19 281 ALA A CA 1
ATOM 2179 C C . ALA A 1 281 ? 5.412 -14.394 -9.454 1.00 74.19 281 ALA A C 1
ATOM 2181 O O . ALA A 1 281 ? 6.381 -13.630 -9.384 1.00 74.19 281 ALA A O 1
ATOM 2182 N N . PRO A 1 282 ? 5.428 -15.486 -10.241 1.00 57.66 282 PRO A N 1
ATOM 2183 C CA . PRO A 1 282 ? 6.612 -15.868 -10.990 1.00 57.66 282 PRO A CA 1
ATOM 2184 C C . PRO A 1 282 ? 7.036 -14.730 -11.921 1.00 57.66 282 PRO A C 1
ATOM 2186 O O . PRO A 1 282 ? 6.199 -14.037 -12.517 1.00 57.66 282 PRO A O 1
ATOM 2189 N N . ALA A 1 283 ? 8.351 -14.541 -12.042 1.00 52.47 283 ALA A N 1
ATOM 2190 C CA . ALA A 1 283 ? 8.936 -13.722 -13.090 1.00 52.47 283 ALA A CA 1
ATOM 2191 C C . ALA A 1 283 ? 8.599 -14.400 -14.421 1.00 52.47 283 ALA A C 1
ATOM 2193 O O . ALA A 1 283 ? 9.285 -15.328 -14.840 1.00 52.47 283 ALA A O 1
ATOM 2194 N N . LEU A 1 284 ? 7.469 -14.014 -15.017 1.00 45.25 284 LEU A N 1
ATOM 2195 C CA . LEU A 1 284 ? 7.094 -14.462 -16.351 1.00 45.25 284 LEU A CA 1
ATOM 2196 C C . LEU A 1 284 ? 8.253 -14.091 -17.280 1.00 45.25 284 LEU A C 1
ATOM 2198 O O . LEU A 1 284 ? 8.570 -12.908 -17.419 1.00 45.25 284 LEU A O 1
ATOM 2202 N N . SER A 1 285 ? 8.913 -15.144 -17.762 1.00 33.47 285 SER A N 1
ATOM 2203 C CA . SER A 1 285 ? 10.046 -15.144 -18.687 1.00 33.47 285 SER A CA 1
ATOM 2204 C C . SER A 1 285 ? 9.588 -14.741 -20.079 1.00 33.47 285 SER A C 1
ATOM 2206 O O . SER A 1 285 ? 8.454 -15.135 -20.442 1.00 33.47 285 SER A O 1
#

Secondary structure (DSSP, 8-state):
----------------------------PPPP---------S-TTB--PPPPHHHHHHS-----------S--PPPHHHHHHHHHHHHHHHHHHHS---TTHHHHHHTTHHHHHHHHHHHHH-GGGTTTS-GGGGG---SSTTHHHHHHIIIII--BTTB-SS-SBGGGG-GGGHHHHHHHHHHHHHHTTB--TT--GGGSTTBHHHHHHHHHHHHHHHHHHHHTT---HHHHHHHHHHIIIIITTTHHHHHHHHHHTT--HHHHHHHHHHHHHHHHHHHS----

pLDDT: mean 75.78, std 26.4, range [23.11, 98.5]

Radius of gyration: 22.91 Å; chains: 1; bounding box: 59×81×58 Å